Protein AF-A0A8J4Q5F9-F1 (afdb_monomer)

Organism: NCBI:txid60419

Secondary structure (DSSP, 8-state):
----------------------------EEEEEESSGGGT---S--SEEEEEEEEEEEEEEEEEESSSSS-SSS-EEEEEEEEEEEEEEEEEEEEEESSHHHHHHHHHHHHHHTTT--EEEEEEEEBTTBSSS-SEEEEEEEE--S-TTT-TTB-----HHHHHHHHHH-EETTEEHHHHHHHHHHHHHHTT---HHHHHHHHHHHHHHHHHHHHHHHHSPSP-----------PPPPPPPPP------

Mean predicted aligned error: 12.95 Å

Structure (mmCIF, N/CA/C/O backbone):
data_AF-A0A8J4Q5F9-F1
#
_entry.id   AF-A0A8J4Q5F9-F1
#
loop_
_atom_site.group_PDB
_atom_site.id
_atom_site.type_symbol
_atom_site.label_atom_id
_atom_site.label_alt_id
_atom_site.label_comp_id
_atom_site.label_asym_id
_atom_site.label_entity_id
_atom_site.label_seq_id
_atom_site.pdbx_PDB_ins_code
_atom_site.Cartn_x
_atom_site.Cartn_y
_atom_site.Cartn_z
_atom_site.occupancy
_atom_site.B_iso_or_equiv
_atom_site.auth_seq_id
_atom_site.auth_comp_id
_atom_site.auth_asym_id
_atom_site.auth_atom_id
_atom_site.pdbx_PDB_model_num
ATOM 1 N N . MET A 1 1 ? 40.584 -10.975 83.571 1.00 40.69 1 MET A N 1
ATOM 2 C CA . MET A 1 1 ? 39.294 -11.694 83.625 1.00 40.69 1 MET A CA 1
ATOM 3 C C . MET A 1 1 ? 38.254 -10.588 83.553 1.00 40.69 1 MET A C 1
ATOM 5 O O . MET A 1 1 ? 38.308 -9.729 84.411 1.00 40.69 1 MET A O 1
ATOM 9 N N . GLU A 1 2 ? 37.484 -10.363 82.498 1.00 35.25 2 GLU A N 1
ATOM 10 C CA . GLU A 1 2 ? 36.806 -11.270 81.573 1.00 35.25 2 GLU A CA 1
ATOM 11 C C . GLU A 1 2 ? 36.555 -10.599 80.211 1.00 35.25 2 GLU A C 1
ATOM 13 O O . GLU A 1 2 ? 36.798 -9.412 80.010 1.00 35.25 2 GLU A O 1
ATOM 18 N N . ASN A 1 3 ? 36.115 -11.439 79.281 1.00 32.97 3 ASN A N 1
ATOM 19 C CA . ASN A 1 3 ? 35.959 -11.241 77.850 1.00 32.97 3 ASN A CA 1
ATOM 20 C C . ASN A 1 3 ? 34.966 -10.137 77.454 1.00 32.97 3 ASN A C 1
ATOM 22 O O . ASN A 1 3 ? 33.851 -10.073 77.963 1.00 32.97 3 ASN A O 1
ATOM 26 N N . VAL A 1 4 ? 35.333 -9.360 76.431 1.00 34.31 4 VAL A N 1
ATOM 27 C CA . VAL A 1 4 ? 34.405 -8.522 75.661 1.00 34.31 4 VAL A CA 1
ATOM 28 C C . VAL A 1 4 ? 33.843 -9.368 74.517 1.00 34.31 4 VAL A C 1
ATOM 30 O O . VAL A 1 4 ? 34.534 -9.650 73.539 1.00 34.31 4 VAL A O 1
ATOM 33 N N . THR A 1 5 ? 32.590 -9.798 74.643 1.00 40.72 5 THR A N 1
ATOM 34 C CA . THR A 1 5 ? 31.833 -10.454 73.570 1.00 40.72 5 THR A CA 1
ATOM 35 C C . THR A 1 5 ? 31.100 -9.423 72.717 1.00 40.72 5 THR A C 1
ATOM 37 O O . THR A 1 5 ? 30.374 -8.573 73.228 1.00 40.72 5 THR A O 1
ATOM 40 N N . LYS A 1 6 ? 31.292 -9.541 71.400 1.00 41.06 6 LYS A N 1
ATOM 41 C CA . LYS A 1 6 ? 30.523 -8.888 70.334 1.00 41.06 6 LYS A CA 1
ATOM 42 C C . LYS A 1 6 ? 29.020 -9.144 70.499 1.00 41.06 6 LYS A C 1
ATOM 44 O O . LYS A 1 6 ? 28.614 -10.291 70.649 1.00 41.06 6 LYS A O 1
ATOM 49 N N . THR A 1 7 ? 28.214 -8.106 70.314 1.00 36.88 7 THR A N 1
ATOM 50 C CA . THR A 1 7 ? 26.795 -8.230 69.955 1.00 36.88 7 THR A CA 1
ATOM 51 C C . THR A 1 7 ? 26.536 -7.448 68.675 1.00 36.88 7 THR A C 1
ATOM 53 O O . THR A 1 7 ? 26.819 -6.253 68.588 1.00 36.88 7 THR A O 1
ATOM 56 N N . GLU A 1 8 ? 26.057 -8.175 67.669 1.00 34.62 8 GLU A N 1
ATOM 57 C CA . GLU A 1 8 ? 25.674 -7.710 66.341 1.00 34.62 8 GLU A CA 1
ATOM 58 C C . GLU A 1 8 ? 24.472 -6.758 66.402 1.00 34.62 8 GLU A C 1
ATOM 60 O O . GLU A 1 8 ? 23.482 -7.011 67.087 1.00 34.62 8 GLU A O 1
ATOM 65 N N . PHE A 1 9 ? 24.548 -5.664 65.644 1.00 32.44 9 PHE A N 1
ATOM 66 C CA . PHE A 1 9 ? 23.436 -4.749 65.403 1.00 32.44 9 PHE A CA 1
ATOM 67 C C . PHE A 1 9 ? 22.656 -5.210 64.163 1.00 32.44 9 PHE A C 1
ATOM 69 O O . PHE A 1 9 ? 23.123 -5.047 63.036 1.00 32.44 9 PHE A O 1
ATOM 76 N N . SER A 1 10 ? 21.451 -5.745 64.367 1.00 31.55 10 SER A N 1
ATOM 77 C CA . SER A 1 10 ? 20.454 -5.943 63.309 1.00 31.55 10 SER A CA 1
ATOM 78 C C . SER A 1 10 ? 19.585 -4.686 63.190 1.00 31.55 10 SER A C 1
ATOM 80 O O . SER A 1 10 ? 18.829 -4.355 64.103 1.00 31.55 10 SER A O 1
ATOM 82 N N . TRP A 1 11 ? 19.703 -3.959 62.074 1.00 29.86 11 TRP A N 1
ATOM 83 C CA . TRP A 1 11 ? 18.824 -2.836 61.731 1.00 29.86 11 TRP A CA 1
ATOM 84 C C . TRP A 1 11 ? 17.829 -3.265 60.655 1.00 29.86 11 TRP A C 1
ATOM 86 O O . TRP A 1 11 ? 18.074 -3.141 59.454 1.00 29.86 11 TRP A O 1
ATOM 96 N N . GLU A 1 12 ? 16.667 -3.735 61.090 1.00 35.25 12 GLU A N 1
ATOM 97 C CA . GLU A 1 12 ? 15.547 -4.044 60.212 1.00 35.25 12 GLU A CA 1
ATOM 98 C C . GLU A 1 12 ? 14.825 -2.743 59.815 1.00 35.25 12 GLU A C 1
ATOM 100 O O . GLU A 1 12 ? 14.021 -2.167 60.555 1.00 35.25 12 GLU A O 1
ATOM 105 N N . LYS A 1 13 ? 15.156 -2.218 58.627 1.00 42.50 13 LYS A N 1
ATOM 106 C CA . LYS A 1 13 ? 14.473 -1.057 58.039 1.00 42.50 13 LYS A CA 1
ATOM 107 C C . LYS A 1 13 ? 13.030 -1.432 57.694 1.00 42.50 13 LYS A C 1
ATOM 109 O O . LYS A 1 13 ? 12.765 -2.066 56.675 1.00 42.50 13 LYS A O 1
ATOM 114 N N . LYS A 1 14 ? 12.085 -0.955 58.510 1.00 40.28 14 LYS A N 1
ATOM 115 C CA . LYS A 1 14 ? 10.646 -0.909 58.207 1.00 40.28 14 LYS A CA 1
ATOM 116 C C . LYS A 1 14 ? 10.410 -0.240 56.843 1.00 40.28 14 LYS A C 1
ATOM 118 O O . LYS A 1 14 ? 10.406 0.987 56.738 1.00 40.28 14 LYS A O 1
ATOM 123 N N . LYS A 1 15 ? 10.171 -1.036 55.794 1.00 43.03 15 LYS A N 1
ATOM 124 C CA . LYS A 1 15 ? 9.604 -0.556 54.526 1.00 43.03 15 LYS A CA 1
ATOM 125 C C . LYS A 1 15 ? 8.161 -0.124 54.793 1.00 43.03 15 LYS A C 1
ATOM 127 O O . LYS A 1 15 ? 7.270 -0.961 54.921 1.00 43.03 15 LYS A O 1
ATOM 132 N N . LYS A 1 16 ? 7.929 1.187 54.903 1.00 42.00 16 LYS A N 1
ATOM 133 C CA . LYS A 1 16 ? 6.580 1.764 54.859 1.00 42.00 16 LYS A CA 1
ATOM 134 C C . LYS A 1 16 ? 5.927 1.317 53.546 1.00 42.00 16 LYS A C 1
ATOM 136 O O . LYS A 1 16 ? 6.399 1.679 52.472 1.00 42.00 16 LYS A O 1
ATOM 141 N N . ARG A 1 17 ? 4.873 0.499 53.635 1.00 41.03 17 ARG A N 1
ATOM 142 C CA . ARG A 1 17 ? 3.999 0.173 52.501 1.00 41.03 17 ARG A CA 1
ATOM 143 C C . ARG A 1 17 ? 3.320 1.466 52.062 1.00 41.03 17 ARG A C 1
ATOM 145 O O . ARG A 1 17 ? 2.398 1.934 52.721 1.00 41.03 17 ARG A O 1
ATOM 152 N N . ILE A 1 18 ? 3.808 2.039 50.970 1.00 48.50 18 ILE A N 1
ATOM 153 C CA . ILE A 1 18 ? 3.065 3.027 50.193 1.00 48.50 18 ILE A CA 1
ATOM 154 C C . ILE A 1 18 ? 1.830 2.283 49.655 1.00 48.50 18 ILE A C 1
ATOM 156 O O . ILE A 1 18 ? 1.995 1.180 49.118 1.00 48.50 18 ILE A O 1
ATOM 160 N N . PRO A 1 19 ? 0.599 2.792 49.834 1.00 42.19 19 PRO A N 1
ATOM 161 C CA . PRO A 1 19 ? -0.565 2.187 49.204 1.00 42.19 19 PRO A CA 1
ATOM 162 C C . PRO A 1 19 ? -0.330 2.214 47.693 1.00 42.19 19 PRO A C 1
ATOM 164 O O . PRO A 1 19 ? -0.015 3.271 47.150 1.00 42.19 19 PRO A O 1
ATOM 167 N N . ARG A 1 20 ? -0.452 1.066 47.015 1.00 46.91 20 ARG A N 1
ATOM 168 C CA . ARG A 1 20 ? -0.558 1.032 45.552 1.00 46.91 20 ARG A CA 1
ATOM 169 C C . ARG A 1 20 ? -1.838 1.783 45.199 1.00 46.91 20 ARG A C 1
ATOM 171 O O . ARG A 1 20 ? -2.910 1.188 45.181 1.00 46.91 20 ARG A O 1
ATOM 178 N N . SER A 1 21 ? -1.733 3.092 44.993 1.00 49.34 21 SER A N 1
ATOM 179 C CA . SER A 1 21 ? -2.737 3.841 44.258 1.00 49.34 21 SER A CA 1
ATOM 180 C C . SER A 1 21 ? -2.877 3.124 42.926 1.00 49.34 21 SER A C 1
ATOM 182 O O . SER A 1 21 ? -1.889 2.971 42.205 1.00 49.34 21 SER A O 1
ATOM 184 N N . SER A 1 22 ? -4.070 2.621 42.641 1.00 54.81 22 SER A N 1
ATOM 185 C CA . SER A 1 22 ? -4.478 2.210 41.307 1.00 54.81 22 SER A CA 1
ATOM 186 C C . SER A 1 22 ? -4.297 3.416 40.396 1.00 54.81 22 SER A C 1
ATOM 188 O O . SER A 1 22 ? -5.176 4.272 40.303 1.00 54.81 22 SER A O 1
ATOM 190 N N . LEU A 1 23 ? -3.112 3.525 39.793 1.00 52.94 23 LEU A N 1
ATOM 191 C CA . LEU A 1 23 ? -2.897 4.412 38.672 1.00 52.94 23 LEU A CA 1
ATOM 192 C C . LEU A 1 23 ? -3.760 3.825 37.559 1.00 52.94 23 LEU A C 1
ATOM 194 O O . LEU A 1 23 ? -3.409 2.839 36.919 1.00 52.94 23 LEU A O 1
ATOM 198 N N . CYS A 1 24 ? -4.957 4.383 37.438 1.00 49.22 24 CYS A N 1
ATOM 199 C CA . CYS A 1 24 ? -5.742 4.377 36.223 1.00 49.22 24 CYS A CA 1
ATOM 200 C C . CYS A 1 24 ? -4.856 5.040 35.160 1.00 49.22 24 CYS A C 1
ATOM 202 O O . CYS A 1 24 ? -4.892 6.252 34.965 1.00 49.22 24 CYS A O 1
ATOM 204 N N . TYR A 1 25 ? -3.964 4.262 34.549 1.00 55.41 25 TYR A N 1
ATOM 205 C CA . TYR A 1 25 ? -3.443 4.626 33.246 1.00 55.41 25 TYR A CA 1
ATOM 206 C C . TYR A 1 25 ? -4.639 4.485 32.318 1.00 55.41 25 TYR A C 1
ATOM 208 O O . TYR A 1 25 ? -5.165 3.385 32.157 1.00 55.41 25 TYR A O 1
ATOM 216 N N . THR A 1 26 ? -5.131 5.602 31.792 1.00 58.69 26 THR A N 1
ATOM 217 C CA . THR A 1 26 ? -6.041 5.563 30.654 1.00 58.69 26 THR A CA 1
ATOM 218 C C . THR A 1 26 ? -5.276 4.827 29.562 1.00 58.69 26 THR A C 1
ATOM 220 O O . THR A 1 26 ? -4.284 5.353 29.064 1.00 58.69 26 THR A O 1
ATOM 223 N N . THR A 1 27 ? -5.645 3.577 29.288 1.00 62.34 27 THR A N 1
ATOM 224 C CA . THR A 1 27 ? -5.076 2.804 28.184 1.00 62.34 27 THR A CA 1
ATOM 225 C C . THR A 1 27 ? -5.388 3.587 26.924 1.00 62.34 27 THR A C 1
ATOM 227 O O . THR A 1 27 ? -6.560 3.794 26.593 1.00 62.34 27 THR A O 1
ATOM 230 N N . MET A 1 28 ? -4.353 4.120 26.291 1.00 77.94 28 MET A N 1
ATOM 231 C CA . MET A 1 28 ? -4.515 4.822 25.038 1.00 77.94 28 MET A CA 1
ATOM 232 C C . MET A 1 28 ? -4.681 3.731 23.970 1.00 77.94 28 MET A C 1
ATOM 234 O O . MET A 1 28 ? -4.059 2.671 23.996 1.00 77.94 28 MET A O 1
ATOM 238 N N . VAL A 1 29 ? -5.664 3.910 23.097 1.00 88.69 29 VAL A N 1
ATOM 239 C CA . VAL A 1 29 ? -5.979 2.933 22.054 1.00 88.69 29 VAL A CA 1
ATOM 240 C C . VAL A 1 29 ? -5.958 3.681 20.748 1.00 88.69 29 VAL A C 1
ATOM 242 O O . VAL A 1 29 ? -6.650 4.690 20.601 1.00 88.69 29 VAL A O 1
ATOM 245 N N . PHE A 1 30 ? -5.178 3.187 19.795 1.00 93.56 30 PHE A N 1
ATOM 246 C CA . PHE A 1 30 ? -5.220 3.704 18.439 1.00 93.56 30 PHE A CA 1
ATOM 247 C C . PHE A 1 30 ? -5.348 2.576 17.426 1.00 93.56 30 PHE A C 1
ATOM 249 O O . PHE A 1 30 ? -5.015 1.417 17.679 1.00 93.56 30 PHE A O 1
ATOM 256 N N . TRP A 1 31 ? -5.858 2.953 16.261 1.00 97.31 31 TRP A N 1
ATOM 257 C CA . TRP A 1 31 ? -6.004 2.078 15.115 1.00 97.31 31 TRP A CA 1
ATOM 258 C C . TRP A 1 31 ? -5.156 2.602 13.969 1.00 97.31 31 TRP A C 1
ATOM 260 O O . TRP A 1 31 ? -5.098 3.813 13.766 1.00 97.31 31 TRP A O 1
ATOM 270 N N . VAL A 1 32 ? -4.531 1.706 13.209 1.00 97.31 32 VAL A N 1
ATOM 271 C CA . VAL A 1 32 ? -3.767 2.055 12.003 1.00 97.31 32 VAL A CA 1
ATOM 272 C C . VAL A 1 32 ? -4.296 1.275 10.819 1.00 97.31 32 VAL A C 1
ATOM 274 O O . VAL A 1 32 ? -4.408 0.053 10.886 1.00 97.31 32 VAL A O 1
ATOM 277 N N . PHE A 1 33 ? -4.594 1.974 9.732 1.00 98.19 33 PHE A N 1
ATOM 278 C CA . PHE A 1 33 ? -4.994 1.369 8.475 1.00 98.19 33 PHE A CA 1
ATOM 279 C C . PHE A 1 33 ? -3.775 1.087 7.595 1.00 98.19 33 PHE A C 1
ATOM 281 O O . PHE A 1 33 ? -2.990 1.979 7.272 1.00 98.19 33 PHE A O 1
ATOM 288 N N . GLY A 1 34 ? -3.636 -0.169 7.186 1.00 97.44 34 GLY A N 1
ATOM 289 C CA . GLY A 1 34 ? -2.653 -0.630 6.223 1.00 97.44 34 GLY A CA 1
ATOM 290 C C . GLY A 1 34 ? -3.293 -0.924 4.871 1.00 97.44 34 GLY A C 1
ATOM 291 O O . GLY A 1 34 ? -4.144 -1.805 4.777 1.00 97.44 34 GLY A O 1
ATOM 292 N N . TYR A 1 35 ? -2.826 -0.241 3.826 1.00 96.69 35 TYR A N 1
ATOM 293 C CA . TYR A 1 35 ? -3.253 -0.443 2.432 1.00 96.69 35 TYR A CA 1
ATOM 294 C C . TYR A 1 35 ? -2.137 -0.958 1.510 1.00 96.69 35 TYR A C 1
ATOM 296 O O . TYR A 1 35 ? -2.405 -1.266 0.352 1.00 96.69 35 TYR A O 1
ATOM 304 N N . GLY A 1 36 ? -0.897 -1.026 2.000 1.00 95.50 36 GLY A N 1
ATOM 305 C CA . GLY A 1 36 ? 0.272 -1.522 1.272 1.00 95.50 36 GLY A CA 1
ATOM 306 C C . GLY A 1 36 ? 0.940 -2.685 2.004 1.00 95.50 36 GLY A C 1
ATOM 307 O O . GLY A 1 36 ? 0.299 -3.675 2.352 1.00 95.50 36 GLY A O 1
ATOM 308 N N . SER A 1 37 ? 2.234 -2.550 2.307 1.00 94.12 37 SER A N 1
ATOM 309 C CA . SER A 1 37 ? 3.019 -3.613 2.960 1.00 94.12 37 SER A CA 1
ATOM 310 C C . SER A 1 37 ? 2.527 -4.037 4.339 1.00 94.12 37 SER A C 1
ATOM 312 O O . SER A 1 37 ? 2.745 -5.178 4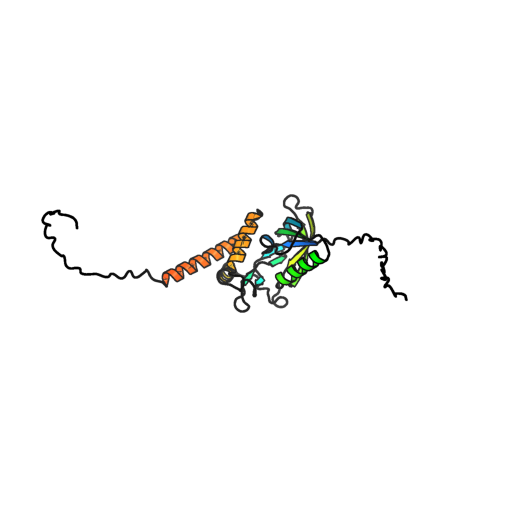.745 1.00 94.12 37 SER A O 1
ATOM 314 N N . LEU A 1 38 ? 1.802 -3.164 5.034 1.00 95.25 38 LEU A N 1
ATOM 315 C CA . LEU A 1 38 ? 1.150 -3.483 6.299 1.00 95.25 38 LEU A CA 1
ATOM 316 C C . LEU A 1 38 ? 0.068 -4.566 6.170 1.00 95.25 38 LEU A C 1
ATOM 318 O O . LEU A 1 38 ? -0.232 -5.221 7.162 1.00 95.25 38 LEU A O 1
ATOM 322 N N . VAL A 1 39 ? -0.500 -4.814 4.982 1.00 96.50 39 VAL A N 1
ATOM 323 C CA . VAL A 1 39 ? -1.534 -5.852 4.798 1.00 96.50 39 VAL A CA 1
ATOM 324 C C . VAL A 1 39 ? -0.969 -7.257 5.065 1.00 96.50 39 VAL A C 1
ATOM 326 O O . VAL A 1 39 ? -1.639 -8.067 5.715 1.00 96.50 39 VAL A O 1
ATOM 329 N N . TRP A 1 40 ? 0.272 -7.530 4.636 1.00 95.00 40 TRP A N 1
ATOM 330 C CA . TRP A 1 40 ? 0.945 -8.826 4.837 1.00 95.00 40 TRP A CA 1
ATOM 331 C C . TRP A 1 40 ? 2.058 -8.806 5.889 1.00 95.00 40 TRP A C 1
ATOM 333 O O . TRP A 1 40 ? 2.385 -9.848 6.450 1.00 95.00 40 TRP A O 1
ATOM 343 N N . ASN A 1 41 ? 2.664 -7.648 6.147 1.00 94.00 41 ASN A N 1
ATOM 344 C CA . ASN A 1 41 ? 3.790 -7.505 7.061 1.00 94.00 41 ASN A CA 1
ATOM 345 C C . ASN A 1 41 ? 3.589 -6.273 7.955 1.00 94.00 41 ASN A C 1
ATOM 347 O O . ASN A 1 41 ? 4.179 -5.233 7.671 1.00 94.00 41 ASN A O 1
ATOM 351 N N . PRO A 1 42 ? 2.768 -6.337 9.017 1.00 93.00 42 PRO A N 1
ATOM 352 C CA . PRO A 1 42 ? 2.550 -5.199 9.913 1.00 93.00 42 PRO A CA 1
ATOM 353 C C . PRO A 1 42 ? 3.835 -4.787 10.642 1.00 93.00 42 PRO A C 1
ATOM 355 O O . PRO A 1 42 ? 4.166 -3.610 10.671 1.00 93.00 42 PRO A O 1
ATOM 358 N N . GLY A 1 43 ? 4.626 -5.746 11.131 1.00 91.94 43 GLY A N 1
ATOM 359 C CA . GLY A 1 43 ? 5.961 -5.494 11.691 1.00 91.94 43 GLY A CA 1
ATOM 360 C C . GLY A 1 43 ? 5.998 -4.832 13.078 1.00 91.94 43 GLY A C 1
ATOM 361 O O . GLY A 1 43 ? 7.081 -4.508 13.556 1.00 91.94 43 GLY A O 1
ATOM 362 N N . PHE A 1 44 ? 4.847 -4.672 13.730 1.00 92.69 44 PHE A N 1
ATOM 363 C CA . PHE A 1 44 ? 4.701 -4.235 15.121 1.00 92.69 44 PHE A CA 1
ATOM 364 C C . PHE A 1 44 ? 3.696 -5.136 15.854 1.00 92.69 44 PHE A C 1
ATOM 366 O O . PHE A 1 44 ? 2.945 -5.880 15.219 1.00 92.69 44 PHE A O 1
ATOM 373 N N . GLU A 1 45 ? 3.687 -5.081 17.186 1.00 92.44 45 GLU A N 1
ATOM 374 C CA . GLU A 1 45 ? 2.717 -5.809 18.011 1.00 92.44 45 GLU A CA 1
ATOM 375 C C . GLU A 1 45 ? 1.345 -5.123 17.987 1.00 92.44 45 GLU A C 1
ATOM 377 O O . GLU A 1 45 ? 1.239 -3.924 18.243 1.00 92.44 45 GLU A O 1
ATOM 382 N N . TYR A 1 46 ? 0.291 -5.892 17.717 1.00 94.88 46 TYR A N 1
ATOM 383 C CA . TYR A 1 46 ? -1.093 -5.422 17.667 1.00 94.88 46 TYR A CA 1
ATOM 384 C C . TYR A 1 46 ? -2.024 -6.431 18.346 1.00 94.88 46 TYR A C 1
ATOM 386 O O . TYR A 1 46 ? -1.719 -7.621 18.421 1.00 94.88 46 TYR A O 1
ATOM 394 N N . ASP A 1 47 ? -3.162 -5.948 18.830 1.00 95.81 47 ASP A N 1
ATOM 395 C CA . ASP A 1 47 ? -4.134 -6.725 19.612 1.00 95.81 47 ASP A CA 1
ATOM 396 C C . ASP A 1 47 ? -5.253 -7.286 18.740 1.00 95.81 47 ASP A C 1
ATOM 398 O O . ASP A 1 47 ? -5.812 -8.345 19.019 1.00 95.81 47 ASP A O 1
ATOM 402 N N . GLU A 1 48 ? -5.572 -6.581 17.656 1.00 96.75 48 GLU A N 1
ATOM 403 C CA . GLU A 1 48 ? -6.664 -6.934 16.759 1.00 96.75 48 GLU A CA 1
ATOM 404 C C . GLU A 1 48 ? -6.332 -6.533 15.320 1.00 96.75 48 GLU A C 1
ATOM 406 O O . GLU A 1 48 ? -5.717 -5.491 15.087 1.00 96.75 48 GLU A O 1
ATOM 411 N N . LYS A 1 49 ? -6.748 -7.361 14.355 1.00 97.31 49 LYS A N 1
ATOM 412 C CA . LYS A 1 49 ? -6.700 -7.073 12.917 1.00 97.31 49 LYS A CA 1
ATOM 413 C C . LYS A 1 49 ? -8.107 -7.208 12.347 1.00 97.31 49 LYS A C 1
ATOM 415 O O . LYS A 1 49 ? -8.702 -8.278 12.453 1.00 97.31 49 LYS A O 1
ATOM 420 N N . VAL A 1 50 ? -8.594 -6.162 11.688 1.00 97.50 50 VAL A N 1
ATOM 421 C CA . VAL A 1 50 ? -9.915 -6.127 11.049 1.00 97.50 50 VAL A CA 1
ATOM 422 C C . VAL A 1 50 ? -9.745 -5.850 9.559 1.00 97.50 50 VAL A C 1
ATOM 424 O O . VAL A 1 50 ? -9.060 -4.901 9.185 1.00 97.50 50 VAL A O 1
ATOM 427 N N . ILE A 1 51 ? -10.348 -6.676 8.702 1.00 97.94 51 ILE A N 1
ATOM 428 C CA . ILE A 1 51 ? -10.390 -6.444 7.250 1.00 97.94 51 ILE A CA 1
ATOM 429 C C . ILE A 1 51 ? -11.552 -5.510 6.921 1.00 97.94 51 ILE A C 1
ATOM 431 O O . ILE A 1 51 ? -12.617 -5.594 7.530 1.00 97.94 51 ILE A O 1
ATOM 435 N N . GLY A 1 52 ? -11.323 -4.592 5.990 1.00 98.00 52 GLY A N 1
ATOM 436 C CA . GLY A 1 52 ? -12.289 -3.570 5.615 1.00 98.00 52 GLY A CA 1
ATOM 437 C C . GLY A 1 52 ? -11.649 -2.524 4.720 1.00 98.00 52 GLY A C 1
ATOM 438 O O . GLY A 1 52 ? -10.588 -2.754 4.133 1.00 98.00 52 GLY A O 1
ATOM 439 N N . TYR A 1 53 ? -12.280 -1.364 4.618 1.00 98.50 53 TYR A N 1
ATOM 440 C CA . TYR A 1 53 ? -11.873 -0.329 3.681 1.00 98.50 53 TYR A CA 1
ATOM 441 C C . TYR A 1 53 ? -12.066 1.075 4.239 1.00 98.50 53 TYR A C 1
ATOM 443 O O . TYR A 1 53 ? -12.809 1.313 5.193 1.00 98.50 53 TYR A O 1
ATOM 451 N N . ILE A 1 54 ? -11.401 2.022 3.590 1.00 98.31 54 ILE A N 1
ATOM 452 C CA . ILE A 1 54 ? -11.623 3.457 3.763 1.00 98.31 54 ILE A CA 1
ATOM 453 C C . ILE A 1 54 ? -12.291 4.014 2.502 1.00 98.31 54 ILE A C 1
ATOM 455 O O . ILE A 1 54 ? -12.150 3.443 1.417 1.00 98.31 54 ILE A O 1
ATOM 459 N N . LYS A 1 55 ? -13.033 5.111 2.646 1.00 97.44 55 LYS A N 1
ATOM 460 C CA . LYS A 1 55 ? -13.721 5.795 1.541 1.00 97.44 55 LYS A CA 1
ATOM 461 C C . LYS A 1 55 ? -12.950 7.020 1.080 1.00 97.44 55 LYS A C 1
ATOM 463 O O . LYS A 1 55 ? -12.167 7.569 1.844 1.00 97.44 55 LYS A O 1
ATOM 468 N N . ASP A 1 56 ? -13.229 7.440 -0.146 1.00 97.19 56 ASP A N 1
ATOM 469 C CA . ASP A 1 56 ? -12.709 8.644 -0.797 1.00 97.19 56 ASP A CA 1
ATOM 470 C C . ASP A 1 56 ? -11.199 8.618 -1.056 1.00 97.19 56 ASP A C 1
ATOM 472 O O . ASP A 1 56 ? -10.566 9.647 -1.295 1.00 97.19 56 ASP A O 1
ATOM 476 N N . TYR A 1 57 ? -10.628 7.412 -1.077 1.00 97.38 57 TYR A N 1
ATOM 477 C CA . TYR A 1 57 ? -9.250 7.157 -1.463 1.00 97.38 57 TYR A CA 1
ATOM 478 C C . TYR A 1 57 ? -9.186 5.987 -2.435 1.00 97.38 57 TYR A C 1
ATOM 480 O O . TYR A 1 57 ? -9.866 4.976 -2.252 1.00 97.38 57 TYR A O 1
ATOM 488 N N . ARG A 1 58 ? -8.306 6.094 -3.431 1.00 96.69 58 ARG A N 1
ATOM 489 C CA . ARG A 1 58 ? -7.860 4.948 -4.229 1.00 96.69 58 ARG A CA 1
ATOM 490 C C . ARG A 1 58 ? -6.379 4.684 -4.001 1.00 96.69 58 ARG A C 1
ATOM 492 O O . ARG A 1 58 ? -5.597 5.613 -3.795 1.00 96.69 58 ARG A O 1
ATOM 499 N N . ARG A 1 59 ? -5.993 3.413 -4.084 1.00 97.81 59 ARG A N 1
ATOM 500 C CA . ARG A 1 59 ? -4.588 3.018 -4.103 1.00 97.81 59 ARG A CA 1
ATOM 501 C C . ARG A 1 59 ? -3.982 3.387 -5.458 1.00 97.81 59 ARG A C 1
ATOM 503 O O . ARG A 1 59 ? -4.525 3.036 -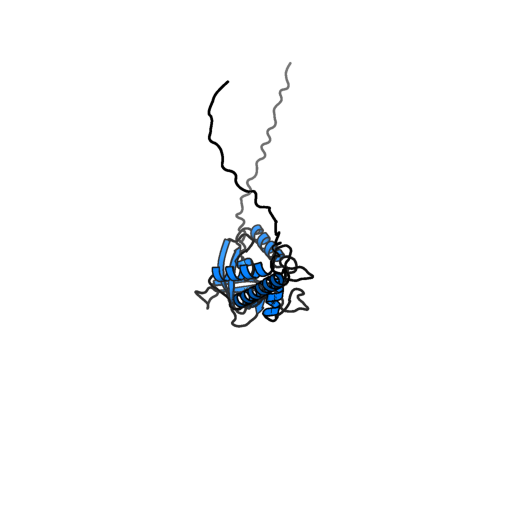6.504 1.00 97.81 59 ARG A O 1
ATOM 510 N N . VAL A 1 60 ? -2.851 4.080 -5.432 1.00 97.50 60 VAL A N 1
ATOM 511 C CA . VAL A 1 60 ? -2.051 4.423 -6.618 1.00 97.50 60 VAL A CA 1
ATOM 512 C C . VAL A 1 60 ? -0.601 4.040 -6.376 1.00 97.50 60 VAL A C 1
ATOM 514 O O . VAL A 1 60 ? -0.179 3.954 -5.228 1.00 97.50 60 VAL A O 1
ATOM 517 N N . PHE A 1 61 ? 0.184 3.819 -7.426 1.00 97.56 61 PHE A N 1
ATOM 518 C CA . PHE A 1 61 ? 1.592 3.428 -7.309 1.00 97.56 61 PHE A CA 1
ATOM 519 C C . PHE A 1 61 ? 2.526 4.621 -7.476 1.00 97.56 61 PHE A C 1
ATOM 521 O O . PHE A 1 61 ? 3.496 4.514 -8.200 1.00 97.56 61 PHE A O 1
ATOM 528 N N . ASP A 1 62 ? 2.241 5.768 -6.866 1.00 96.56 62 ASP A N 1
ATOM 529 C CA . ASP A 1 62 ? 2.901 7.039 -7.211 1.00 96.56 62 ASP A CA 1
ATOM 530 C C . ASP A 1 62 ? 4.001 7.478 -6.239 1.00 96.56 62 ASP A C 1
ATOM 532 O O . ASP A 1 62 ? 4.459 8.621 -6.302 1.00 96.56 62 ASP A O 1
ATOM 536 N N . LEU A 1 63 ? 4.450 6.583 -5.357 1.00 95.31 63 LEU A N 1
ATOM 537 C CA . LEU A 1 63 ? 5.463 6.889 -4.351 1.00 95.31 63 LEU A CA 1
ATOM 538 C C . LEU A 1 63 ? 6.799 6.217 -4.670 1.00 95.31 63 LEU A C 1
ATOM 540 O O . LEU A 1 63 ? 6.854 5.037 -5.024 1.00 95.31 63 LEU A O 1
ATOM 544 N N . ALA A 1 64 ? 7.882 6.977 -4.545 1.00 95.12 64 ALA A N 1
ATOM 545 C CA . ALA A 1 64 ? 9.238 6.474 -4.651 1.00 95.12 64 ALA A CA 1
ATOM 546 C C . ALA A 1 64 ? 9.644 5.753 -3.364 1.00 95.12 64 ALA A C 1
ATOM 548 O O . ALA A 1 64 ? 9.428 6.259 -2.267 1.00 95.12 64 ALA A O 1
ATOM 549 N N . CYS A 1 65 ? 10.331 4.625 -3.511 1.00 91.69 65 CYS A N 1
ATOM 550 C CA . CYS A 1 65 ? 11.069 3.983 -2.430 1.00 91.69 65 CYS A CA 1
ATOM 551 C C . CYS A 1 65 ? 12.552 3.931 -2.812 1.00 91.69 65 CYS A C 1
ATOM 553 O O . CYS A 1 65 ? 12.912 3.347 -3.837 1.00 91.69 65 CYS A O 1
ATOM 555 N N . ILE A 1 66 ? 13.412 4.560 -2.010 1.00 91.25 66 ILE A N 1
ATOM 556 C CA . ILE A 1 66 ? 14.829 4.782 -2.356 1.00 91.25 66 ILE A CA 1
ATOM 557 C C . ILE A 1 66 ? 15.824 4.081 -1.427 1.00 91.25 66 ILE A C 1
ATOM 559 O O . ILE A 1 66 ? 17.028 4.199 -1.629 1.00 91.25 66 ILE A O 1
ATOM 563 N N . ASP A 1 67 ? 15.351 3.388 -0.400 1.00 85.62 67 ASP A N 1
ATOM 564 C CA . ASP A 1 67 ? 16.181 2.809 0.662 1.00 85.62 67 ASP A CA 1
ATOM 565 C C . ASP A 1 67 ? 15.841 1.340 0.974 1.00 85.62 67 ASP A C 1
ATOM 567 O O . ASP A 1 67 ? 16.688 0.616 1.495 1.00 85.62 67 ASP A O 1
ATOM 571 N N . HIS A 1 68 ? 14.644 0.866 0.606 1.00 84.62 68 HIS A N 1
ATOM 572 C CA . HIS A 1 68 ? 14.247 -0.535 0.762 1.00 84.62 68 HIS A CA 1
ATOM 573 C C . HIS A 1 68 ? 14.265 -1.295 -0.566 1.00 84.62 68 HIS A C 1
ATOM 575 O O . HIS A 1 68 ? 15.044 -2.230 -0.755 1.00 84.62 68 HIS A O 1
ATOM 581 N N . ARG A 1 69 ? 13.358 -0.942 -1.484 1.00 90.31 69 ARG A N 1
ATOM 582 C CA . ARG A 1 69 ? 13.128 -1.675 -2.745 1.00 90.31 69 ARG A CA 1
ATOM 583 C C . ARG A 1 69 ? 13.826 -1.054 -3.950 1.00 90.31 69 ARG A C 1
ATOM 585 O O . ARG A 1 69 ? 13.819 -1.666 -5.014 1.00 90.31 69 ARG A O 1
ATOM 592 N N . GLY A 1 70 ? 14.408 0.127 -3.774 1.00 93.00 70 GLY A N 1
ATOM 593 C CA . GLY A 1 70 ? 15.169 0.860 -4.779 1.00 93.00 70 GLY A CA 1
ATOM 594 C C . GLY A 1 70 ? 16.395 1.526 -4.166 1.00 93.00 70 GLY A C 1
ATOM 595 O O . GLY A 1 70 ? 16.741 1.264 -3.012 1.00 93.00 70 GLY A O 1
ATOM 596 N N . THR A 1 71 ? 17.024 2.400 -4.944 1.00 92.88 71 THR A N 1
ATOM 597 C CA . THR A 1 71 ? 18.117 3.283 -4.511 1.00 92.88 71 THR A CA 1
ATOM 598 C C . THR A 1 71 ? 17.787 4.737 -4.869 1.00 92.88 71 THR A C 1
ATOM 600 O O . THR A 1 71 ? 16.849 4.968 -5.636 1.00 92.88 71 THR A O 1
ATOM 603 N N . PRO A 1 72 ? 18.534 5.742 -4.376 1.00 92.38 72 PRO A N 1
ATOM 604 C CA . PRO A 1 72 ? 18.339 7.131 -4.799 1.00 92.38 72 PRO A CA 1
ATOM 605 C C . PRO A 1 72 ? 18.492 7.337 -6.315 1.00 92.38 72 PRO A C 1
ATOM 607 O O . PRO A 1 72 ? 17.781 8.148 -6.902 1.00 92.38 72 PRO A O 1
ATOM 610 N N . GLU A 1 73 ? 19.395 6.593 -6.958 1.00 92.50 73 GLU A N 1
ATOM 611 C CA . GLU A 1 73 ? 19.653 6.655 -8.402 1.00 92.50 73 GLU A CA 1
ATOM 612 C C . GLU A 1 73 ? 18.617 5.862 -9.209 1.00 92.50 73 GLU A C 1
ATOM 614 O O . GLU A 1 73 ? 18.279 6.240 -10.329 1.00 92.50 73 GLU A O 1
ATOM 619 N N . HIS A 1 74 ? 18.112 4.766 -8.637 1.00 92.88 74 HIS A N 1
ATOM 620 C CA . HIS A 1 74 ? 17.130 3.877 -9.255 1.00 92.88 74 HIS A CA 1
ATOM 621 C C . HIS A 1 74 ? 15.959 3.655 -8.288 1.00 92.88 74 HIS A C 1
ATOM 623 O O . HIS A 1 74 ? 15.861 2.589 -7.664 1.00 92.88 74 HIS A O 1
ATOM 629 N N . PRO A 1 75 ? 15.075 4.658 -8.125 1.00 95.19 75 PRO A N 1
ATOM 630 C CA . PRO A 1 75 ? 13.963 4.564 -7.195 1.00 95.19 75 PRO A CA 1
ATOM 631 C C . PRO A 1 75 ? 13.029 3.422 -7.589 1.00 95.19 75 PRO A C 1
ATOM 633 O O . PRO A 1 75 ? 12.650 3.271 -8.755 1.00 95.19 75 PRO A O 1
ATOM 636 N N . ALA A 1 76 ? 12.611 2.653 -6.593 1.00 96.50 76 ALA A N 1
ATOM 637 C CA . ALA A 1 76 ? 11.462 1.775 -6.707 1.00 96.50 76 ALA A CA 1
ATOM 638 C C . ALA A 1 76 ? 10.167 2.588 -6.683 1.00 96.50 76 ALA A C 1
ATOM 640 O O . ALA A 1 76 ? 10.146 3.746 -6.269 1.00 96.50 76 ALA A O 1
ATOM 641 N N . ARG A 1 77 ? 9.083 1.950 -7.107 1.00 97.06 77 ARG A N 1
ATOM 642 C CA . ARG A 1 77 ? 7.726 2.471 -7.114 1.00 97.06 77 ARG A CA 1
ATOM 643 C C . ARG A 1 77 ? 6.839 1.618 -6.196 1.00 97.06 77 ARG A C 1
ATOM 645 O O . ARG A 1 77 ? 6.724 0.401 -6.371 1.00 97.06 77 ARG A O 1
ATOM 652 N N . THR A 1 78 ? 6.241 2.252 -5.194 1.00 95.75 78 THR A N 1
ATOM 653 C CA . THR A 1 78 ? 5.370 1.649 -4.170 1.00 95.75 78 THR A CA 1
ATOM 654 C C . THR A 1 78 ? 4.014 2.352 -4.133 1.00 95.75 78 THR A C 1
ATOM 656 O O . THR A 1 78 ? 3.815 3.377 -4.790 1.00 95.75 78 THR A O 1
ATOM 659 N N . CYS A 1 79 ? 3.039 1.773 -3.422 1.00 95.94 79 CYS A N 1
ATOM 660 C CA . CYS A 1 79 ? 1.708 2.359 -3.355 1.00 95.94 79 CYS A CA 1
ATOM 661 C C . CYS A 1 79 ? 1.595 3.491 -2.328 1.00 95.94 79 CYS A C 1
ATOM 663 O O . CYS A 1 79 ? 2.167 3.403 -1.250 1.00 95.94 79 CYS A O 1
ATOM 665 N N . THR A 1 80 ? 0.772 4.489 -2.634 1.00 95.81 80 THR A N 1
ATOM 666 C CA . THR A 1 80 ? 0.241 5.499 -1.708 1.00 95.81 80 THR A CA 1
ATOM 667 C C . THR A 1 80 ? -1.267 5.649 -1.952 1.00 95.81 80 THR A C 1
ATOM 669 O O . THR A 1 80 ? -1.849 4.908 -2.756 1.00 95.81 80 THR A O 1
ATOM 672 N N . LEU A 1 81 ? -1.917 6.575 -1.252 1.00 96.44 81 LEU A N 1
ATOM 673 C CA . LEU A 1 81 ? -3.333 6.883 -1.429 1.00 96.44 81 LEU A CA 1
ATOM 674 C C . LEU A 1 81 ? -3.516 8.221 -2.137 1.00 96.44 81 LEU A C 1
ATOM 676 O O . LEU A 1 81 ? -2.949 9.232 -1.732 1.00 96.44 81 LEU A O 1
ATOM 680 N N . GLU A 1 82 ? -4.372 8.228 -3.152 1.00 95.50 82 GLU A N 1
ATOM 681 C CA . GLU A 1 82 ? -4.851 9.445 -3.799 1.00 95.50 82 GLU A CA 1
ATOM 682 C C . GLU A 1 82 ? -6.304 9.689 -3.380 1.00 95.50 82 GLU A C 1
ATOM 684 O O . GLU A 1 82 ? -7.125 8.767 -3.424 1.00 95.50 82 GLU A O 1
ATOM 689 N N . GLN A 1 83 ? -6.625 10.922 -2.974 1.00 95.50 83 GLN A N 1
ATOM 690 C CA . GLN A 1 83 ? -8.006 11.313 -2.698 1.00 95.50 83 GLN A CA 1
ATOM 691 C C . GLN A 1 83 ? -8.831 11.258 -3.982 1.00 95.50 83 GLN A C 1
ATOM 693 O O . GLN A 1 83 ? -8.496 11.894 -4.982 1.00 95.50 83 GLN A O 1
ATOM 698 N N . LYS A 1 84 ? -9.932 10.515 -3.938 1.00 96.56 84 LYS A N 1
ATOM 699 C CA . LYS A 1 84 ? -10.870 10.380 -5.046 1.00 96.56 84 LYS A CA 1
ATOM 700 C C . LYS A 1 84 ? -12.258 10.100 -4.495 1.00 96.56 84 LYS A C 1
ATOM 702 O O . LYS A 1 84 ? -12.520 8.995 -4.030 1.00 96.56 84 LYS A O 1
ATOM 707 N N . GLU A 1 85 ? -13.136 11.092 -4.582 1.00 97.25 85 GLU A N 1
ATOM 708 C CA . GLU A 1 85 ? -14.517 10.993 -4.101 1.00 97.25 85 GLU A CA 1
ATOM 709 C C . GLU A 1 85 ? -15.224 9.752 -4.670 1.00 97.25 85 GLU A C 1
ATOM 711 O O . GLU A 1 85 ? -15.137 9.452 -5.866 1.00 97.25 85 GLU A O 1
ATOM 716 N N . GLY A 1 86 ? -15.887 9.003 -3.788 1.00 96.38 86 GLY A N 1
ATOM 717 C CA . GLY A 1 86 ? -16.606 7.777 -4.131 1.00 96.38 86 GLY A CA 1
ATOM 718 C C . GLY A 1 86 ? -15.720 6.552 -4.375 1.00 96.38 86 GLY A C 1
ATOM 719 O O . GLY A 1 86 ? -16.251 5.458 -4.572 1.00 96.38 86 GLY A O 1
ATOM 720 N N . ALA A 1 87 ? -14.390 6.687 -4.345 1.00 97.19 87 ALA A N 1
ATOM 721 C CA . ALA A 1 87 ? -13.494 5.538 -4.358 1.00 97.19 87 ALA A CA 1
ATOM 722 C C . ALA A 1 87 ? -13.478 4.828 -2.997 1.00 97.19 87 ALA A C 1
ATOM 724 O O . ALA A 1 87 ? -13.785 5.412 -1.957 1.00 97.19 87 ALA A O 1
ATOM 725 N N . ILE A 1 88 ? -13.082 3.559 -3.010 1.00 96.88 88 ILE A N 1
ATOM 726 C CA . ILE A 1 88 ? -12.805 2.785 -1.803 1.00 96.88 88 ILE A CA 1
ATOM 727 C C . ILE A 1 88 ? -11.419 2.162 -1.913 1.00 96.88 88 ILE A C 1
ATOM 729 O O . ILE A 1 88 ? -10.986 1.785 -3.003 1.00 96.88 88 ILE A O 1
ATOM 733 N N . CYS A 1 89 ? -10.741 2.022 -0.779 1.00 98.06 89 CYS A N 1
ATOM 734 C CA . CYS A 1 89 ? -9.470 1.317 -0.700 1.00 98.06 89 CYS A CA 1
ATOM 735 C C . CYS A 1 89 ? -9.549 0.240 0.378 1.00 98.06 89 CYS A C 1
ATOM 737 O O . CYS A 1 89 ? -9.691 0.554 1.561 1.00 98.06 89 CYS A O 1
ATOM 739 N N . TRP A 1 90 ? -9.462 -1.021 -0.044 1.00 98.31 90 TRP A N 1
ATOM 740 C CA . TRP A 1 90 ? -9.455 -2.182 0.843 1.00 98.31 90 TRP A CA 1
ATOM 741 C C . TRP A 1 90 ? -8.093 -2.389 1.502 1.00 98.31 90 TRP A C 1
ATOM 743 O O . TRP A 1 90 ? -7.044 -2.153 0.903 1.00 98.31 90 TRP A O 1
ATOM 753 N N . GLY A 1 91 ? -8.106 -2.879 2.736 1.00 98.12 91 GLY A N 1
ATOM 754 C CA . GLY A 1 91 ? -6.904 -3.148 3.509 1.00 98.12 91 GLY A CA 1
ATOM 755 C C . GLY A 1 91 ? -7.221 -3.783 4.857 1.00 98.12 91 GLY A C 1
ATOM 756 O O . GLY A 1 91 ? -8.181 -4.541 5.003 1.00 98.12 91 GLY A O 1
ATOM 757 N N . ALA A 1 92 ? -6.397 -3.477 5.855 1.00 98.12 92 ALA A N 1
ATOM 758 C CA . ALA A 1 92 ? -6.581 -3.966 7.216 1.00 98.12 92 ALA A CA 1
ATOM 759 C C . ALA A 1 92 ? -6.364 -2.854 8.245 1.00 98.12 92 ALA A C 1
ATOM 761 O O . ALA A 1 92 ? -5.398 -2.102 8.147 1.00 98.12 92 ALA A O 1
ATOM 762 N N . ALA A 1 93 ? -7.234 -2.779 9.249 1.00 98.25 93 ALA A N 1
ATOM 763 C CA . ALA A 1 93 ? -7.053 -1.944 10.427 1.00 98.25 93 ALA A CA 1
ATOM 764 C C . ALA A 1 93 ? -6.443 -2.768 11.568 1.00 98.25 93 ALA A C 1
ATOM 766 O O . ALA A 1 93 ? -6.882 -3.887 11.835 1.00 98.25 93 ALA A O 1
ATOM 767 N N . TYR A 1 94 ? -5.443 -2.207 12.244 1.00 98.00 94 TYR A N 1
ATOM 768 C CA . TYR A 1 94 ? -4.728 -2.834 13.352 1.00 98.00 94 TYR A CA 1
ATOM 769 C C . TYR A 1 94 ? -4.938 -2.039 14.635 1.00 98.00 94 TYR A C 1
ATOM 771 O O . TYR A 1 94 ? -4.631 -0.846 14.658 1.00 98.00 94 TYR A O 1
ATOM 779 N N . ARG A 1 95 ? -5.438 -2.687 15.688 1.00 97.19 95 ARG A N 1
ATOM 780 C CA . ARG A 1 95 ? -5.591 -2.086 17.018 1.00 97.19 95 ARG A CA 1
ATOM 781 C C . ARG A 1 95 ? -4.305 -2.235 17.803 1.00 97.19 95 ARG A C 1
ATOM 783 O O . ARG A 1 95 ? -3.780 -3.341 17.909 1.00 97.19 95 ARG A O 1
ATOM 790 N N . VAL A 1 96 ? -3.854 -1.144 18.402 1.00 94.75 96 VAL A N 1
ATOM 791 C CA . VAL A 1 96 ? -2.792 -1.157 19.404 1.00 94.75 96 VAL A CA 1
ATOM 792 C C . VAL A 1 96 ? -3.385 -0.624 20.700 1.00 94.75 96 VAL A C 1
ATOM 794 O O . VAL A 1 96 ? -3.809 0.528 20.779 1.00 94.75 96 VAL A O 1
ATOM 797 N N . GLU A 1 97 ? -3.459 -1.500 21.690 1.00 91.81 97 GLU A N 1
ATOM 798 C CA . GLU A 1 97 ? -3.932 -1.249 23.044 1.00 91.81 97 GLU A CA 1
ATOM 799 C C . GLU A 1 97 ? -2.894 -1.784 24.034 1.00 91.81 97 GLU A C 1
ATOM 801 O O . GLU A 1 97 ? -2.298 -2.849 23.840 1.00 91.81 97 GLU A O 1
ATOM 806 N N . GLY A 1 98 ? -2.658 -1.056 25.120 1.00 82.44 98 GLY A N 1
ATOM 807 C CA . GLY A 1 98 ? -1.784 -1.544 26.175 1.00 82.44 98 GLY A CA 1
ATOM 808 C C . GLY A 1 98 ? -1.225 -0.435 27.041 1.00 82.44 98 GLY A C 1
ATOM 809 O O . GLY A 1 98 ? -1.901 0.547 27.342 1.00 82.44 98 GLY A O 1
ATOM 810 N N . ASP A 1 99 ? 0.007 -0.645 27.497 1.00 83.12 99 ASP A N 1
ATOM 811 C CA . ASP A 1 99 ? 0.748 0.394 28.190 1.00 83.12 99 ASP A CA 1
ATOM 812 C C . ASP A 1 99 ? 1.288 1.453 27.202 1.00 83.12 99 ASP A C 1
ATOM 814 O O . ASP A 1 99 ? 1.457 1.177 26.008 1.00 83.12 99 ASP A O 1
ATOM 818 N N . PRO A 1 100 ? 1.610 2.666 27.694 1.00 86.50 100 PRO A N 1
ATOM 819 C CA . PRO A 1 100 ? 2.132 3.738 26.848 1.00 86.50 100 PRO A CA 1
ATOM 820 C C . PRO A 1 100 ? 3.432 3.396 26.104 1.00 86.50 100 PRO A C 1
ATOM 822 O O . PRO A 1 100 ? 3.771 4.063 25.129 1.00 86.50 100 PRO A O 1
ATOM 825 N N . GLU A 1 101 ? 4.190 2.396 26.562 1.00 89.12 101 GLU A N 1
ATOM 826 C CA . GLU A 1 101 ? 5.459 2.016 25.946 1.00 89.12 101 GLU A CA 1
ATOM 827 C C . GLU A 1 101 ? 5.228 1.191 24.677 1.00 89.12 101 GLU A C 1
ATOM 829 O O . GLU A 1 101 ? 5.829 1.490 23.643 1.00 89.12 101 GLU A O 1
ATOM 834 N N . LYS A 1 102 ? 4.307 0.219 24.711 1.00 88.94 102 LYS A N 1
ATOM 835 C CA . LYS A 1 102 ? 3.896 -0.548 23.525 1.00 88.94 102 LYS A CA 1
ATOM 836 C C . LYS A 1 102 ? 3.405 0.377 22.414 1.00 88.94 102 LYS A C 1
ATOM 838 O O . LYS A 1 102 ? 3.821 0.258 21.261 1.00 88.94 102 LYS A O 1
ATOM 843 N N . GLU A 1 103 ? 2.559 1.337 22.767 1.00 87.06 103 GLU A N 1
ATOM 844 C CA . GLU A 1 103 ? 2.027 2.317 21.823 1.00 87.06 103 GLU A CA 1
ATOM 845 C C . GLU A 1 103 ? 3.116 3.207 21.223 1.00 87.06 103 GLU A C 1
ATOM 847 O O . GLU A 1 103 ? 3.166 3.405 20.005 1.00 87.06 103 GLU A O 1
ATOM 852 N N . ARG A 1 104 ? 4.016 3.722 22.072 1.00 89.44 104 ARG A N 1
ATOM 853 C CA . ARG A 1 104 ? 5.151 4.543 21.646 1.00 89.44 104 ARG A CA 1
ATOM 854 C C . ARG A 1 104 ? 6.035 3.774 20.669 1.00 89.44 104 ARG A C 1
ATOM 856 O O . ARG A 1 104 ? 6.368 4.309 19.614 1.00 89.44 104 ARG A O 1
ATOM 863 N N . LEU A 1 105 ? 6.367 2.521 20.982 1.00 91.38 105 LEU A N 1
ATOM 864 C CA . LEU A 1 105 ? 7.185 1.662 20.126 1.00 91.38 105 LEU A CA 1
ATOM 865 C C . LEU A 1 105 ? 6.509 1.376 18.780 1.00 91.38 105 LEU A C 1
ATOM 867 O O . LEU A 1 105 ? 7.171 1.457 17.744 1.00 91.38 105 LEU A O 1
ATOM 871 N N . ALA A 1 106 ? 5.201 1.099 18.771 1.00 91.69 106 ALA A N 1
ATOM 872 C CA . ALA A 1 106 ? 4.445 0.889 17.539 1.00 91.69 106 ALA A CA 1
ATOM 873 C C . ALA A 1 106 ? 4.416 2.157 16.667 1.00 91.69 106 ALA A C 1
ATOM 875 O O . ALA A 1 106 ? 4.709 2.098 15.473 1.00 91.69 106 ALA A O 1
ATOM 876 N N . MET A 1 107 ? 4.145 3.323 17.259 1.00 90.62 107 MET A N 1
ATOM 877 C CA . MET A 1 107 ? 4.125 4.595 16.532 1.00 90.62 107 MET A CA 1
ATOM 878 C C . MET A 1 107 ? 5.518 5.011 16.029 1.00 90.62 107 MET A C 1
ATOM 880 O O . MET A 1 107 ? 5.649 5.505 14.912 1.00 90.62 107 MET A O 1
ATOM 884 N N . GLU A 1 108 ? 6.579 4.794 16.809 1.00 90.56 108 GLU A N 1
ATOM 885 C CA . GLU A 1 108 ? 7.963 5.038 16.375 1.00 90.56 108 GLU A CA 1
ATOM 886 C C . GLU A 1 108 ? 8.412 4.081 15.275 1.00 90.56 108 GLU A C 1
ATOM 888 O O . GLU A 1 108 ? 9.168 4.465 14.380 1.00 90.56 108 GLU A O 1
ATOM 893 N N . TYR A 1 109 ? 7.974 2.825 15.329 1.00 90.69 109 TYR A N 1
ATOM 894 C CA . TYR A 1 109 ? 8.189 1.880 14.245 1.00 90.69 109 TYR A CA 1
ATOM 895 C C . TYR A 1 109 ? 7.512 2.365 12.960 1.00 90.69 109 TYR A C 1
ATOM 897 O O . TYR A 1 109 ? 8.184 2.477 11.937 1.00 90.69 109 TYR A O 1
ATOM 905 N N . LEU A 1 110 ? 6.228 2.729 13.031 1.00 89.62 110 LEU A N 1
ATOM 906 C CA . LEU A 1 110 ? 5.462 3.227 11.888 1.00 89.62 110 LEU A CA 1
ATOM 907 C C . LEU A 1 110 ? 6.081 4.495 11.297 1.00 89.62 110 LEU A C 1
ATOM 909 O O . LEU A 1 110 ? 6.350 4.534 10.107 1.00 89.62 110 LEU A O 1
ATOM 913 N N . LYS A 1 111 ? 6.422 5.492 12.119 1.00 87.62 111 LYS A N 1
ATOM 914 C CA . LYS A 1 111 ? 7.056 6.734 11.641 1.00 87.62 111 LYS A CA 1
ATOM 915 C C . LYS A 1 111 ? 8.408 6.514 10.964 1.00 87.62 111 LYS A C 1
ATOM 917 O O . LYS A 1 111 ? 8.764 7.265 10.064 1.00 87.62 111 LYS A O 1
ATOM 922 N N . ARG A 1 112 ? 9.184 5.520 11.409 1.00 84.50 112 ARG A N 1
ATOM 923 C CA . ARG A 1 112 ? 10.459 5.168 10.763 1.00 84.50 112 ARG A CA 1
ATOM 924 C C . ARG A 1 112 ? 10.249 4.406 9.465 1.00 84.50 112 ARG A C 1
ATOM 926 O O . ARG A 1 112 ? 10.991 4.627 8.521 1.00 84.50 112 ARG A O 1
ATOM 933 N N . ARG A 1 113 ? 9.281 3.491 9.448 1.00 80.50 113 ARG A N 1
ATOM 934 C CA . ARG A 1 113 ? 8.974 2.650 8.292 1.00 80.50 113 ARG A CA 1
ATOM 935 C C . ARG A 1 113 ? 8.304 3.427 7.166 1.00 80.50 113 ARG A C 1
ATOM 937 O O . ARG A 1 113 ? 8.584 3.157 6.011 1.00 80.50 113 ARG A O 1
ATOM 944 N N . GLU A 1 114 ? 7.415 4.344 7.516 1.00 79.00 114 GLU A N 1
ATOM 945 C CA . GLU A 1 114 ? 6.629 5.146 6.584 1.00 79.00 114 GLU A CA 1
ATOM 946 C C . GLU A 1 114 ? 7.289 6.524 6.369 1.00 79.00 114 GLU A C 1
ATOM 948 O O . GLU A 1 114 ? 6.603 7.526 6.208 1.00 79.00 114 GLU A O 1
ATOM 953 N N . CYS A 1 115 ? 8.622 6.617 6.419 1.00 69.12 115 CYS A N 1
ATOM 954 C CA . CYS A 1 115 ? 9.339 7.897 6.366 1.00 69.12 115 CYS A CA 1
ATOM 955 C C . CYS A 1 115 ? 9.225 8.627 5.015 1.00 69.12 115 CYS A C 1
ATOM 957 O O . CYS A 1 115 ? 9.478 9.831 4.932 1.00 69.12 115 CYS A O 1
ATOM 959 N N . GLU A 1 116 ? 8.830 7.912 3.964 1.00 69.69 116 GLU A N 1
ATOM 960 C CA . GLU A 1 116 ? 8.490 8.452 2.649 1.00 69.69 116 GLU A CA 1
ATOM 961 C C . GLU A 1 116 ? 7.064 9.035 2.591 1.00 69.69 116 GLU A C 1
ATOM 963 O O . GLU A 1 116 ? 6.700 9.696 1.616 1.00 69.69 116 GLU A O 1
ATOM 968 N N . TYR A 1 117 ? 6.260 8.824 3.637 1.00 74.25 117 TYR A N 1
ATOM 969 C CA . TYR A 1 117 ? 4.936 9.407 3.827 1.00 74.25 117 TYR A CA 1
ATOM 970 C C . TYR A 1 117 ? 5.050 10.595 4.782 1.00 74.25 117 TYR A C 1
ATOM 972 O O . TYR A 1 117 ? 5.515 10.485 5.915 1.00 74.25 117 TYR A O 1
ATOM 980 N N . ASP A 1 118 ? 4.622 11.760 4.320 1.00 80.00 118 ASP A N 1
ATOM 981 C CA . ASP A 1 118 ? 4.733 13.031 5.034 1.00 80.00 118 ASP A CA 1
ATOM 982 C C . ASP A 1 118 ? 3.416 13.460 5.700 1.00 80.00 118 ASP A C 1
ATOM 984 O O . ASP A 1 118 ? 3.383 14.463 6.415 1.00 80.00 118 ASP A O 1
ATOM 988 N N . GLN A 1 119 ? 2.338 12.690 5.518 1.00 84.62 119 GLN A N 1
ATOM 989 C CA . GLN A 1 119 ? 1.037 12.966 6.114 1.00 84.62 119 GLN A CA 1
ATOM 990 C C . GLN A 1 119 ? 0.560 11.828 7.015 1.00 84.62 119 GLN A C 1
ATOM 992 O O . GLN A 1 119 ? 0.610 10.648 6.670 1.00 84.62 119 GLN A O 1
ATOM 997 N N . GLN A 1 120 ? 0.015 12.217 8.165 1.00 89.19 120 GLN A N 1
ATOM 998 C CA . GLN A 1 120 ? -0.740 11.347 9.055 1.00 89.19 120 GLN A CA 1
ATOM 999 C C . GLN A 1 120 ? -2.163 11.898 9.132 1.00 89.19 120 GLN A C 1
ATOM 1001 O O . GLN A 1 120 ? -2.384 12.977 9.685 1.00 89.19 120 GLN A O 1
ATOM 1006 N N . THR A 1 121 ? -3.124 11.172 8.570 1.00 90.56 121 THR A N 1
ATOM 1007 C CA . THR A 1 121 ? -4.537 11.562 8.586 1.00 90.56 121 THR A CA 1
ATOM 1008 C C . THR A 1 121 ? -5.363 10.571 9.389 1.00 90.56 121 THR A C 1
ATOM 1010 O O . THR A 1 121 ? -4.905 9.484 9.747 1.00 90.56 121 THR A O 1
ATOM 1013 N N . VAL A 1 122 ? -6.570 10.993 9.747 1.00 95.25 122 VAL A N 1
ATOM 1014 C CA . VAL A 1 122 ? -7.505 10.204 10.539 1.00 95.25 122 VAL A CA 1
ATOM 1015 C C . VAL A 1 122 ? -8.761 9.999 9.713 1.00 95.25 122 VAL A C 1
ATOM 1017 O O . VAL A 1 122 ? -9.370 10.969 9.265 1.00 95.25 122 VAL A O 1
ATOM 1020 N N . VAL A 1 123 ? -9.139 8.741 9.516 1.00 96.94 123 VAL A N 1
ATOM 1021 C CA . VAL A 1 123 ? -10.237 8.346 8.634 1.00 96.94 123 VAL A CA 1
ATOM 1022 C C . VAL A 1 123 ? -11.245 7.456 9.350 1.00 96.94 123 VAL A C 1
ATOM 1024 O O . VAL A 1 123 ? -10.989 6.876 10.412 1.00 96.94 123 VAL A O 1
ATOM 1027 N N . 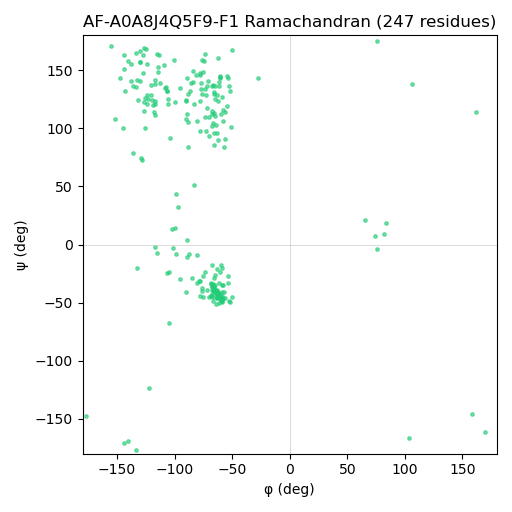ASN A 1 124 ? -12.419 7.365 8.737 1.00 97.75 124 ASN A N 1
ATOM 1028 C CA . ASN A 1 124 ? -13.422 6.370 9.067 1.00 97.75 124 ASN A CA 1
ATOM 1029 C C . ASN A 1 124 ? -13.133 5.081 8.298 1.00 97.75 124 ASN A C 1
ATOM 1031 O O . ASN A 1 124 ? -12.803 5.116 7.111 1.00 97.75 124 ASN A O 1
ATOM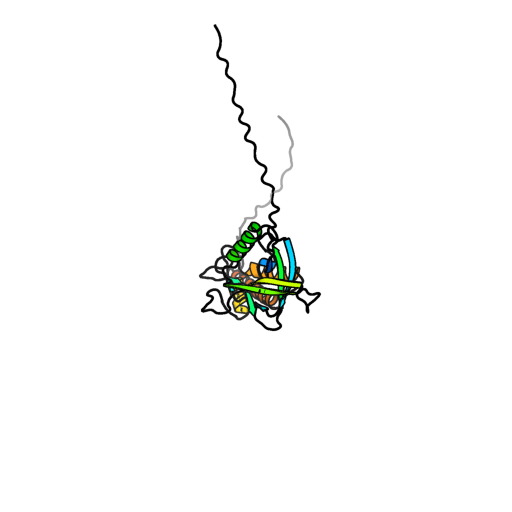 1035 N N . PHE A 1 125 ? -13.295 3.952 8.975 1.00 98.31 125 PHE A N 1
ATOM 1036 C CA . PHE A 1 125 ? -13.090 2.623 8.422 1.00 98.31 125 PHE A CA 1
ATOM 1037 C C . PHE A 1 125 ? -14.402 1.844 8.442 1.00 98.31 125 PHE A C 1
ATOM 1039 O O . PHE A 1 125 ? -15.154 1.879 9.419 1.00 98.31 125 PHE A O 1
ATOM 1046 N N . TYR A 1 126 ? -14.659 1.133 7.355 1.00 98.31 126 TYR A N 1
ATOM 1047 C CA . TYR A 1 126 ? -15.906 0.439 7.069 1.00 98.31 126 TYR A CA 1
ATOM 1048 C C . TYR A 1 126 ? -15.628 -1.039 6.817 1.00 98.31 126 TYR A C 1
ATOM 1050 O O . TYR A 1 126 ? -14.528 -1.415 6.409 1.00 98.31 126 TYR A O 1
ATOM 1058 N N . LYS A 1 127 ? -16.635 -1.877 7.048 1.00 96.38 127 LYS A N 1
ATOM 1059 C CA . LYS A 1 127 ? -16.594 -3.300 6.703 1.00 96.38 127 LYS A CA 1
ATOM 1060 C C . LYS A 1 127 ? -17.610 -3.589 5.611 1.00 96.38 127 LYS A C 1
ATOM 1062 O O . LYS A 1 127 ? -18.517 -2.793 5.385 1.00 96.38 127 LYS A O 1
ATOM 1067 N N . GLU A 1 128 ? -17.465 -4.731 4.954 1.00 90.81 128 GLU A N 1
ATOM 1068 C CA . GLU A 1 128 ? -18.363 -5.130 3.870 1.00 90.81 128 GLU A CA 1
ATOM 1069 C C . GLU A 1 128 ? -19.827 -5.221 4.321 1.00 90.81 128 GLU A C 1
ATOM 1071 O O . GLU A 1 128 ? -20.732 -4.866 3.569 1.00 90.81 128 GLU A O 1
ATOM 1076 N N . GLU A 1 129 ? -20.065 -5.642 5.569 1.00 89.19 129 GLU A N 1
ATOM 1077 C CA . GLU A 1 129 ? -21.418 -5.891 6.072 1.00 89.19 129 GLU A CA 1
ATOM 1078 C C . GLU A 1 129 ? -22.223 -4.610 6.341 1.00 89.19 129 GLU A C 1
ATOM 1080 O O . GLU A 1 129 ? -23.453 -4.656 6.345 1.00 89.19 129 GLU A O 1
ATOM 1085 N N . ASP A 1 130 ? -21.551 -3.477 6.573 1.00 88.81 130 ASP A N 1
ATOM 1086 C CA . ASP A 1 130 ? -22.189 -2.181 6.813 1.00 88.81 130 ASP A CA 1
ATOM 1087 C C . ASP A 1 130 ? -21.358 -1.048 6.202 1.00 88.81 130 ASP A C 1
ATOM 1089 O O . ASP A 1 130 ? -20.358 -0.579 6.752 1.00 88.81 130 ASP A O 1
ATOM 1093 N N . SER A 1 131 ? -21.811 -0.597 5.033 1.00 87.19 131 SER A N 1
ATOM 1094 C CA . SER A 1 131 ? -21.202 0.512 4.305 1.00 87.19 131 SER A CA 1
ATOM 1095 C C . SER A 1 131 ? -21.752 1.880 4.714 1.00 87.19 131 SER A C 1
ATOM 1097 O O . SER A 1 131 ? -21.214 2.898 4.270 1.00 87.19 131 SER A O 1
ATOM 1099 N N . LEU A 1 132 ? -22.807 1.949 5.532 1.00 89.75 132 LEU A N 1
ATOM 1100 C CA . LEU A 1 132 ? -23.436 3.209 5.936 1.00 89.75 132 LEU A CA 1
ATOM 1101 C C . LEU A 1 132 ? -22.806 3.759 7.211 1.00 89.75 132 LEU A C 1
ATOM 1103 O O . LEU A 1 132 ? -22.564 4.965 7.292 1.00 89.75 132 LEU A O 1
ATOM 1107 N N . GLN A 1 133 ? -22.509 2.891 8.178 1.00 94.44 133 GLN A N 1
ATOM 1108 C CA . GLN A 1 133 ? -21.890 3.283 9.439 1.00 94.44 133 GLN A CA 1
ATOM 1109 C C . GLN A 1 133 ? -20.427 2.842 9.507 1.00 94.44 133 GLN A C 1
ATOM 1111 O O . GLN A 1 133 ? -20.101 1.713 9.141 1.00 94.44 133 GLN A O 1
ATOM 1116 N N . PRO A 1 134 ? -19.517 3.715 9.971 1.00 96.69 134 PRO A N 1
ATOM 1117 C CA . PRO A 1 134 ? -18.138 3.312 10.173 1.00 96.69 134 PRO A CA 1
ATOM 1118 C C . PRO A 1 134 ? -18.059 2.262 11.283 1.00 96.69 134 PRO A C 1
ATOM 1120 O O . PRO A 1 134 ? -18.564 2.465 12.386 1.00 96.69 134 PRO A O 1
ATOM 1123 N N . ALA A 1 135 ? -17.376 1.156 11.000 1.00 97.00 135 ALA A N 1
ATOM 1124 C CA . ALA A 1 135 ? -17.049 0.152 12.003 1.00 97.00 135 ALA A CA 1
ATOM 1125 C C . ALA A 1 135 ? -16.028 0.691 13.015 1.00 97.00 135 ALA A C 1
ATOM 1127 O O . ALA A 1 135 ? -16.068 0.322 14.186 1.00 97.00 135 ALA A O 1
ATOM 1128 N N . LEU A 1 136 ? -15.125 1.567 12.560 1.00 97.12 136 LEU A N 1
ATOM 1129 C CA . LEU A 1 136 ? -14.157 2.271 13.396 1.00 97.12 136 LEU A CA 1
ATOM 1130 C C . LEU A 1 136 ? -14.060 3.734 12.954 1.00 97.12 136 LEU A C 1
ATOM 1132 O O . LEU A 1 136 ? -14.031 4.045 11.762 1.00 97.12 136 LEU A O 1
ATOM 1136 N N . THR A 1 137 ? -13.946 4.629 13.927 1.00 96.38 137 THR A N 1
ATOM 1137 C CA . THR A 1 137 ? -13.638 6.049 13.721 1.00 96.38 137 THR A CA 1
ATOM 1138 C C . THR A 1 137 ? -12.278 6.350 14.325 1.00 96.38 137 THR A C 1
ATOM 1140 O O . THR A 1 137 ? -11.900 5.719 15.312 1.00 96.38 137 THR A O 1
ATOM 1143 N N . GLY A 1 138 ? -11.562 7.346 13.812 1.00 95.69 138 GLY A N 1
ATOM 1144 C CA . GLY A 1 138 ? -10.281 7.707 14.417 1.00 95.69 138 GLY A CA 1
ATOM 1145 C C . GLY A 1 138 ? -9.104 6.851 13.936 1.00 95.69 138 GLY A C 1
ATOM 1146 O O . GLY A 1 138 ? -8.079 6.807 14.612 1.00 95.69 138 GLY A O 1
ATOM 1147 N N . VAL A 1 139 ? -9.239 6.152 12.802 1.00 97.75 139 VAL A N 1
ATOM 1148 C CA . VAL A 1 139 ? -8.192 5.258 12.294 1.00 97.75 139 VAL A CA 1
ATOM 1149 C C . VAL A 1 139 ? -7.094 6.079 11.630 1.00 97.75 139 VAL A C 1
ATOM 1151 O O . VAL A 1 139 ? -7.357 6.851 10.712 1.00 97.75 139 VAL A O 1
ATOM 1154 N N . ILE A 1 140 ? -5.861 5.913 12.096 1.00 96.81 140 ILE A N 1
ATOM 1155 C CA . ILE A 1 140 ? -4.681 6.586 11.562 1.00 96.81 140 ILE A CA 1
ATOM 1156 C C . ILE A 1 140 ? -4.310 5.955 10.223 1.00 96.81 140 ILE A C 1
ATOM 1158 O O . ILE A 1 140 ? -4.212 4.734 10.107 1.00 96.81 140 ILE A O 1
ATOM 1162 N N . VAL A 1 141 ? -4.038 6.782 9.225 1.00 95.88 141 VAL A N 1
ATOM 1163 C CA . VAL A 1 141 ? -3.493 6.350 7.940 1.00 95.88 141 VAL A CA 1
ATOM 1164 C C . VAL A 1 141 ? -2.333 7.258 7.548 1.00 95.88 141 VAL A C 1
ATOM 1166 O O . VAL A 1 141 ? -2.398 8.480 7.699 1.00 95.88 141 VAL A O 1
ATOM 1169 N N . PHE A 1 142 ? -1.249 6.642 7.080 1.00 94.19 142 PHE A N 1
ATOM 1170 C CA . PHE A 1 142 ? -0.087 7.348 6.551 1.00 94.19 142 PHE A CA 1
ATOM 1171 C C . PHE A 1 142 ? -0.278 7.547 5.051 1.00 94.19 142 PHE A C 1
ATOM 1173 O O . PHE A 1 142 ? -0.511 6.580 4.328 1.00 94.19 142 PHE A O 1
ATOM 1180 N N . THR A 1 143 ? -0.227 8.789 4.587 1.00 90.31 143 THR A N 1
ATOM 1181 C CA . THR A 1 143 ? -0.401 9.163 3.177 1.00 90.31 143 THR A CA 1
ATOM 1182 C C . THR A 1 143 ? 0.728 10.076 2.731 1.00 90.31 143 THR A C 1
ATOM 1184 O O . THR A 1 143 ? 1.494 10.590 3.545 1.00 90.31 143 THR A O 1
ATOM 1187 N N . SER A 1 144 ? 0.851 10.263 1.423 1.00 88.69 144 SER A N 1
ATOM 1188 C CA . SER A 1 144 ? 1.882 11.116 0.837 1.00 88.69 144 SER A CA 1
ATOM 1189 C C . SER A 1 144 ? 1.239 12.340 0.202 1.00 88.69 144 SER A C 1
ATOM 1191 O O . SER A 1 144 ? 0.217 12.214 -0.472 1.00 88.69 144 SER A O 1
ATOM 1193 N N . THR A 1 145 ? 1.845 13.513 0.363 1.00 90.69 145 THR A N 1
ATOM 1194 C CA . THR A 1 145 ? 1.439 14.716 -0.363 1.00 90.69 145 THR A CA 1
ATOM 1195 C C . THR A 1 145 ? 1.643 14.474 -1.866 1.00 90.69 145 THR A C 1
ATOM 1197 O O . THR A 1 145 ? 2.762 14.135 -2.268 1.00 90.69 145 THR A O 1
ATOM 1200 N N . PRO A 1 146 ? 0.597 14.617 -2.706 1.00 91.19 146 PRO A N 1
ATOM 1201 C CA . PRO A 1 146 ? 0.664 14.342 -4.140 1.00 91.19 146 PRO A CA 1
ATOM 1202 C C . PRO A 1 146 ? 1.222 15.546 -4.919 1.00 91.19 146 PRO A C 1
ATOM 1204 O O . PRO A 1 146 ? 0.617 16.021 -5.880 1.00 91.19 146 PRO A O 1
ATOM 1207 N N . ASP A 1 147 ? 2.369 16.066 -4.488 1.00 90.38 147 ASP A N 1
ATOM 1208 C CA . ASP A 1 147 ? 3.028 17.222 -5.093 1.00 90.38 147 ASP A CA 1
ATOM 1209 C C . ASP A 1 147 ? 4.551 17.052 -5.083 1.00 90.38 147 ASP A C 1
ATOM 1211 O O . ASP A 1 147 ? 5.144 16.703 -4.066 1.00 90.38 147 ASP A O 1
ATOM 1215 N N . LYS A 1 148 ? 5.188 17.301 -6.231 1.00 89.25 148 LYS A N 1
ATOM 1216 C CA . LYS A 1 148 ? 6.629 17.061 -6.415 1.00 89.25 148 LYS A CA 1
ATOM 1217 C C . LYS A 1 148 ? 7.498 18.107 -5.725 1.00 89.25 148 LYS A C 1
ATOM 1219 O O . LYS A 1 148 ? 8.634 17.802 -5.372 1.00 89.25 148 LYS A O 1
ATOM 1224 N N . GLU A 1 149 ? 6.979 19.321 -5.552 1.00 89.12 149 GLU A N 1
ATOM 1225 C CA . GLU A 1 149 ? 7.717 20.420 -4.926 1.00 89.12 149 GLU A CA 1
ATOM 1226 C C . GLU A 1 149 ? 7.801 20.223 -3.409 1.00 89.12 149 GLU A C 1
ATOM 1228 O O . GLU A 1 149 ? 8.868 20.367 -2.810 1.00 89.12 149 GLU A O 1
ATOM 1233 N N . SER A 1 150 ? 6.683 19.855 -2.781 1.00 89.25 150 SER A N 1
ATOM 1234 C CA . SER A 1 150 ? 6.606 19.620 -1.335 1.00 89.25 150 SER A CA 1
ATOM 1235 C C . SER A 1 150 ? 7.022 18.210 -0.914 1.00 89.25 150 SER A C 1
ATOM 1237 O O . SER A 1 150 ? 7.563 18.046 0.180 1.00 89.25 150 SER A O 1
ATOM 1239 N N . ASN A 1 151 ? 6.847 17.204 -1.777 1.00 89.75 151 ASN A N 1
ATOM 1240 C CA . ASN A 1 151 ? 7.230 15.826 -1.504 1.00 89.75 151 ASN A CA 1
ATOM 1241 C C . ASN A 1 151 ? 8.155 15.274 -2.594 1.00 89.75 151 ASN A C 1
ATOM 1243 O O . ASN A 1 151 ? 7.727 14.768 -3.632 1.00 89.75 151 ASN A O 1
ATOM 1247 N N . LYS A 1 152 ? 9.456 15.264 -2.293 1.00 90.38 152 LYS A N 1
ATOM 1248 C CA . LYS A 1 152 ? 10.496 14.715 -3.179 1.00 90.38 152 LYS A CA 1
ATOM 1249 C C . LYS A 1 152 ? 10.321 13.226 -3.520 1.00 90.38 152 LYS A C 1
ATOM 1251 O O . LYS A 1 152 ? 10.961 12.752 -4.454 1.00 90.38 152 LYS A O 1
ATOM 1256 N N . TYR A 1 153 ? 9.522 12.479 -2.752 1.00 93.25 153 TYR A N 1
ATOM 1257 C CA . TYR A 1 153 ? 9.240 11.066 -3.012 1.00 93.25 153 TYR A CA 1
ATOM 1258 C C . TYR A 1 153 ? 8.031 10.863 -3.926 1.00 93.25 153 TYR A C 1
ATOM 1260 O O . TYR A 1 153 ? 7.814 9.752 -4.402 1.00 93.25 153 TYR A O 1
ATOM 1268 N N . TYR A 1 154 ? 7.241 11.900 -4.207 1.00 95.00 154 TYR A N 1
ATOM 1269 C CA . TYR A 1 154 ? 6.105 11.775 -5.106 1.00 95.00 154 TYR A CA 1
ATOM 1270 C C . TYR A 1 154 ? 6.575 11.653 -6.562 1.00 95.00 154 TYR A C 1
ATOM 1272 O O . TYR A 1 154 ? 7.065 12.601 -7.177 1.00 95.00 154 TYR A O 1
ATOM 1280 N N . LEU A 1 155 ? 6.409 10.466 -7.147 1.00 95.25 155 LEU A N 1
ATOM 1281 C CA . LEU A 1 155 ? 6.695 10.219 -8.562 1.00 95.25 155 LEU A CA 1
ATOM 1282 C C . LEU A 1 155 ? 5.573 10.756 -9.457 1.00 95.25 155 LEU A C 1
ATOM 1284 O O . LEU A 1 155 ? 5.835 11.205 -10.580 1.00 95.25 155 LEU A O 1
ATOM 1288 N N . GLY A 1 156 ? 4.344 10.732 -8.941 1.00 95.62 156 GLY A N 1
ATOM 1289 C CA . GLY A 1 156 ? 3.125 11.038 -9.678 1.00 95.62 156 GLY A CA 1
ATOM 1290 C C . GLY A 1 156 ? 2.680 9.921 -10.623 1.00 95.62 156 GLY A C 1
ATOM 1291 O O . GLY A 1 156 ? 3.395 8.924 -10.790 1.00 95.62 156 GLY A O 1
ATOM 1292 N N . PRO A 1 157 ? 1.506 10.092 -11.252 1.00 96.50 157 PRO A N 1
ATOM 1293 C CA . PRO A 1 157 ? 0.954 9.110 -12.171 1.00 96.50 157 PRO A CA 1
ATOM 1294 C C . PRO A 1 157 ? 1.891 8.893 -13.358 1.00 96.50 157 PRO A C 1
ATOM 1296 O O . PRO A 1 157 ? 2.512 9.831 -13.865 1.00 96.50 157 PRO A O 1
ATOM 1299 N N . ALA A 1 158 ? 1.970 7.649 -13.819 1.00 97.38 158 ALA A N 1
ATOM 1300 C CA . ALA A 1 158 ? 2.731 7.265 -15.001 1.00 97.38 158 ALA A CA 1
ATOM 1301 C C . ALA A 1 158 ? 1.958 6.215 -15.819 1.00 97.38 158 ALA A C 1
ATOM 1303 O O . ALA A 1 158 ? 1.089 5.532 -15.269 1.00 97.38 158 ALA A O 1
ATOM 1304 N N . PRO A 1 159 ? 2.253 6.060 -17.123 1.00 98.12 159 PRO A N 1
ATOM 1305 C CA . PRO A 1 159 ? 1.697 4.976 -17.925 1.00 98.12 159 PRO A CA 1
ATOM 1306 C C . PRO A 1 159 ? 1.956 3.606 -17.287 1.00 98.12 159 PRO A C 1
ATOM 1308 O O . PRO A 1 159 ? 3.038 3.364 -16.748 1.00 98.12 159 PRO A O 1
ATOM 1311 N N . LEU A 1 160 ? 0.987 2.690 -17.398 1.00 98.00 160 LEU A N 1
ATOM 1312 C CA . LEU A 1 160 ? 1.063 1.341 -16.818 1.00 98.00 160 LEU A CA 1
ATOM 1313 C C . LEU A 1 160 ? 2.377 0.632 -17.175 1.00 98.00 160 LEU A C 1
ATOM 1315 O O . LEU A 1 160 ? 3.047 0.084 -16.305 1.00 98.00 160 LEU A O 1
ATOM 1319 N N . GLU A 1 161 ? 2.778 0.709 -18.442 1.00 97.94 161 GLU A N 1
ATOM 1320 C CA . GLU A 1 161 ? 4.005 0.086 -18.934 1.00 97.94 161 GLU A CA 1
ATOM 1321 C C . GLU A 1 161 ? 5.278 0.711 -18.342 1.00 97.94 161 GLU A C 1
ATOM 1323 O O . GLU A 1 161 ? 6.268 0.015 -18.124 1.00 97.94 161 GLU A O 1
ATOM 1328 N N . GLU A 1 162 ? 5.285 2.022 -18.080 1.00 98.12 162 GLU A N 1
ATOM 1329 C CA . GLU A 1 162 ? 6.422 2.693 -17.440 1.00 98.12 162 GLU A CA 1
ATOM 1330 C C . GLU A 1 162 ? 6.542 2.283 -15.977 1.00 98.12 162 GLU A C 1
ATOM 1332 O O . GLU A 1 162 ? 7.634 1.916 -15.538 1.00 98.12 162 GLU A O 1
ATOM 1337 N N . MET A 1 163 ? 5.417 2.257 -15.252 1.00 98.38 163 MET A N 1
ATOM 1338 C CA . MET A 1 163 ? 5.376 1.734 -13.886 1.00 98.38 163 MET A CA 1
ATOM 1339 C C . MET A 1 163 ? 5.854 0.282 -13.846 1.00 98.38 163 MET A C 1
ATOM 1341 O O . MET A 1 163 ? 6.686 -0.070 -13.013 1.00 98.38 163 MET A O 1
ATOM 1345 N N . ALA A 1 164 ? 5.376 -0.552 -14.771 1.00 98.56 164 ALA A N 1
ATOM 1346 C CA . ALA A 1 164 ? 5.744 -1.957 -14.846 1.00 98.56 164 ALA A CA 1
ATOM 1347 C C . ALA A 1 164 ? 7.237 -2.150 -15.125 1.00 98.56 164 ALA A C 1
ATOM 1349 O O . ALA A 1 164 ? 7.886 -2.938 -14.439 1.00 98.56 164 ALA A O 1
ATOM 1350 N N . ARG A 1 165 ? 7.810 -1.400 -16.078 1.00 98.00 165 ARG A N 1
ATOM 1351 C CA . ARG A 1 165 ? 9.256 -1.425 -16.349 1.00 98.00 165 ARG A CA 1
ATOM 1352 C C . ARG A 1 165 ? 10.059 -1.031 -15.115 1.00 98.00 165 ARG A C 1
ATOM 1354 O O . ARG A 1 165 ? 10.968 -1.767 -14.742 1.00 98.00 165 ARG A O 1
ATOM 1361 N N . GLN A 1 166 ? 9.688 0.066 -14.454 1.00 98.12 166 GLN A N 1
ATOM 1362 C CA . GLN A 1 166 ? 10.356 0.525 -13.236 1.00 98.12 166 GLN A CA 1
ATOM 1363 C C . GLN A 1 166 ? 10.303 -0.542 -12.130 1.00 98.12 166 GLN A C 1
ATOM 1365 O O . GLN A 1 166 ? 11.340 -0.907 -11.580 1.00 98.12 166 GLN A O 1
ATOM 1370 N N . ILE A 1 167 ? 9.121 -1.097 -11.848 1.00 98.19 167 ILE A N 1
ATOM 1371 C CA . ILE A 1 167 ? 8.921 -2.117 -10.805 1.00 98.19 167 ILE A CA 1
ATOM 1372 C C . ILE A 1 167 ? 9.648 -3.427 -11.138 1.00 98.19 167 ILE A C 1
ATOM 1374 O O . ILE A 1 167 ? 10.181 -4.086 -10.241 1.00 98.19 167 ILE A O 1
ATOM 1378 N N . ALA A 1 168 ? 9.682 -3.820 -12.412 1.00 97.81 168 ALA A N 1
ATOM 1379 C CA . ALA A 1 168 ? 10.336 -5.046 -12.853 1.00 97.81 168 ALA A CA 1
ATOM 1380 C C . ALA A 1 168 ? 11.857 -5.010 -12.641 1.00 97.81 168 ALA A C 1
ATOM 1382 O O . ALA A 1 168 ? 12.442 -6.050 -12.332 1.00 97.81 168 ALA A O 1
ATOM 1383 N N . THR A 1 169 ? 12.487 -3.839 -12.805 1.00 95.56 169 THR A N 1
ATOM 1384 C CA . THR A 1 169 ? 13.953 -3.695 -12.794 1.00 95.56 169 THR A CA 1
ATOM 1385 C C . THR A 1 169 ? 14.524 -3.086 -11.514 1.00 95.56 169 THR A C 1
ATOM 1387 O O . THR A 1 169 ? 15.698 -3.308 -11.214 1.00 95.56 169 THR A O 1
ATOM 1390 N N . ALA A 1 170 ? 13.737 -2.312 -10.759 1.00 96.94 170 ALA A N 1
ATOM 1391 C CA . ALA A 1 170 ? 14.209 -1.687 -9.527 1.00 96.94 170 ALA A CA 1
ATOM 1392 C C . ALA A 1 170 ? 14.498 -2.731 -8.436 1.00 96.94 170 ALA A C 1
ATOM 1394 O O . ALA A 1 170 ? 13.725 -3.668 -8.203 1.00 96.94 170 ALA A O 1
ATOM 1395 N N . ASN A 1 171 ? 15.625 -2.549 -7.752 1.00 96.25 171 ASN A N 1
ATOM 1396 C CA . ASN A 1 171 ? 16.032 -3.340 -6.600 1.00 96.25 171 ASN A CA 1
ATOM 1397 C C . ASN A 1 171 ? 16.756 -2.449 -5.589 1.00 96.25 171 ASN A C 1
ATOM 1399 O O . ASN A 1 171 ? 17.375 -1.451 -5.956 1.00 96.25 171 ASN A O 1
ATOM 1403 N N . GLY A 1 172 ? 16.664 -2.825 -4.320 1.00 93.62 172 GLY A N 1
ATOM 1404 C CA . GLY A 1 172 ? 17.333 -2.141 -3.225 1.00 93.62 172 GLY A CA 1
ATOM 1405 C C . GLY A 1 172 ? 17.806 -3.126 -2.157 1.00 93.62 172 GLY A C 1
ATOM 1406 O O . GLY A 1 172 ? 17.734 -4.345 -2.354 1.00 93.62 172 GLY A O 1
ATOM 1407 N N . PRO A 1 173 ? 18.264 -2.620 -1.001 1.00 90.62 173 PRO A N 1
ATOM 1408 C CA . PRO A 1 173 ? 18.787 -3.434 0.099 1.00 90.62 173 PRO A CA 1
ATOM 1409 C C . PRO A 1 173 ? 17.841 -4.544 0.585 1.00 90.62 173 PRO A C 1
ATOM 1411 O O . PRO A 1 173 ? 18.296 -5.573 1.082 1.00 90.62 173 PRO A O 1
ATOM 1414 N N . CYS A 1 174 ? 16.527 -4.364 0.426 1.00 87.38 174 CYS A N 1
ATOM 1415 C CA . CYS A 1 174 ? 15.496 -5.317 0.841 1.00 87.38 174 CYS A CA 1
ATOM 1416 C C . CYS A 1 174 ? 14.946 -6.185 -0.308 1.00 87.38 174 CYS A C 1
ATOM 1418 O O . CYS A 1 174 ? 13.910 -6.835 -0.139 1.00 87.38 174 CYS A O 1
ATOM 1420 N N . GLY A 1 175 ? 15.614 -6.214 -1.465 1.00 92.50 175 GLY A N 1
ATOM 1421 C CA . GLY A 1 175 ? 15.263 -7.055 -2.612 1.00 92.50 175 GLY A CA 1
ATOM 1422 C C . GLY A 1 175 ? 14.578 -6.303 -3.754 1.00 92.50 175 GLY A C 1
ATOM 1423 O O . GLY A 1 175 ? 14.581 -5.074 -3.810 1.00 92.50 175 GLY A O 1
ATOM 1424 N N . ASN A 1 176 ? 13.986 -7.054 -4.689 1.00 96.50 176 ASN A N 1
ATOM 1425 C CA . ASN A 1 176 ? 13.402 -6.481 -5.904 1.00 96.50 176 ASN A CA 1
ATOM 1426 C C . ASN A 1 176 ? 12.069 -5.787 -5.611 1.00 96.50 176 ASN A C 1
ATOM 1428 O O . ASN A 1 176 ? 11.291 -6.234 -4.762 1.00 96.50 176 ASN A O 1
ATOM 1432 N N . ASN A 1 177 ? 11.765 -4.732 -6.363 1.00 97.62 177 ASN A N 1
ATOM 1433 C CA . ASN A 1 177 ? 10.496 -4.023 -6.261 1.00 97.62 177 ASN A CA 1
ATOM 1434 C C . ASN A 1 177 ? 9.311 -4.875 -6.741 1.00 97.62 177 ASN A C 1
ATOM 1436 O O . ASN A 1 177 ? 8.254 -4.822 -6.114 1.00 97.62 177 ASN A O 1
ATOM 1440 N N . ARG A 1 178 ? 9.476 -5.721 -7.766 1.00 97.69 178 ARG A N 1
ATOM 1441 C CA . ARG A 1 178 ? 8.429 -6.667 -8.207 1.00 97.69 178 ARG A CA 1
ATOM 1442 C C . ARG A 1 178 ? 7.888 -7.555 -7.083 1.00 97.69 178 ARG A C 1
ATOM 1444 O O . ARG A 1 178 ? 6.698 -7.852 -7.062 1.00 97.69 178 ARG A O 1
ATOM 1451 N N . ASP A 1 179 ? 8.732 -7.921 -6.115 1.00 97.19 179 ASP A N 1
ATOM 1452 C CA . ASP A 1 179 ? 8.321 -8.773 -4.997 1.00 97.19 179 ASP A CA 1
ATOM 1453 C C . ASP A 1 179 ? 7.313 -8.040 -4.101 1.00 97.19 179 ASP A C 1
ATOM 1455 O O . ASP A 1 179 ? 6.375 -8.653 -3.607 1.00 97.19 179 ASP A O 1
ATOM 1459 N N . TYR A 1 180 ? 7.461 -6.720 -3.929 1.00 96.62 180 TYR A N 1
ATOM 1460 C CA . TYR A 1 180 ? 6.483 -5.898 -3.210 1.00 96.62 180 TYR A CA 1
ATOM 1461 C C . TYR A 1 180 ? 5.109 -5.945 -3.890 1.00 96.62 180 TYR A C 1
ATOM 1463 O O . TYR A 1 180 ? 4.105 -6.149 -3.212 1.00 96.62 180 TYR A O 1
ATOM 1471 N N . LEU A 1 181 ? 5.064 -5.807 -5.219 1.00 98.25 181 LEU A N 1
ATOM 1472 C CA . LEU A 1 181 ? 3.810 -5.823 -5.971 1.00 98.25 181 LEU A CA 1
ATOM 1473 C C . LEU A 1 181 ? 3.136 -7.200 -5.927 1.00 98.25 181 LEU A C 1
ATOM 1475 O O . LEU A 1 181 ? 1.941 -7.280 -5.670 1.00 98.25 181 LEU A O 1
ATOM 1479 N N . PHE A 1 182 ? 3.892 -8.283 -6.119 1.00 98.50 182 PHE A N 1
ATOM 1480 C CA . PHE A 1 182 ? 3.337 -9.641 -6.069 1.00 98.50 182 PHE A CA 1
ATOM 1481 C C . PHE A 1 182 ? 2.895 -10.047 -4.659 1.00 98.50 182 PHE A C 1
ATOM 1483 O O . PHE A 1 182 ? 1.911 -10.767 -4.500 1.00 98.50 182 PHE A O 1
ATOM 1490 N N . LEU A 1 183 ? 3.593 -9.577 -3.619 1.00 97.94 183 LEU A N 1
ATOM 1491 C CA . LEU A 1 183 ? 3.146 -9.762 -2.239 1.00 97.94 183 LEU A CA 1
ATOM 1492 C C . LEU A 1 183 ? 1.864 -8.980 -1.960 1.00 97.94 183 LEU A C 1
ATOM 1494 O O . LEU A 1 183 ? 0.982 -9.522 -1.299 1.00 97.94 183 LEU A O 1
ATOM 1498 N N . LEU A 1 184 ? 1.737 -7.759 -2.486 1.00 98.19 184 LEU A N 1
ATOM 1499 C CA . LEU A 1 184 ? 0.510 -6.977 -2.373 1.00 98.19 184 LEU A CA 1
ATOM 1500 C C . LEU A 1 184 ? -0.655 -7.663 -3.095 1.00 98.19 184 LEU A C 1
ATOM 1502 O O . LEU A 1 184 ? -1.678 -7.897 -2.469 1.00 98.19 184 LEU A O 1
ATOM 1506 N N . GLU A 1 185 ? -0.489 -8.053 -4.360 1.00 98.50 185 GLU A N 1
ATOM 1507 C CA . GLU A 1 185 ? -1.500 -8.786 -5.141 1.00 98.50 185 GLU A CA 1
ATOM 1508 C C . GLU A 1 185 ? -1.978 -10.043 -4.397 1.00 98.50 185 GLU A C 1
ATOM 1510 O O . GLU A 1 185 ? -3.177 -10.238 -4.191 1.00 98.50 185 GLU A O 1
ATOM 1515 N N . LYS A 1 186 ? -1.038 -10.853 -3.891 1.00 98.50 186 LYS A N 1
ATOM 1516 C CA . LYS A 1 186 ? -1.359 -12.035 -3.084 1.00 98.50 186 LYS A CA 1
ATOM 1517 C C . LYS A 1 186 ? -2.106 -11.673 -1.802 1.00 98.50 186 LYS A C 1
ATOM 1519 O O . LYS A 1 186 ? -3.060 -12.358 -1.449 1.00 98.50 186 LYS A O 1
ATOM 1524 N N . ALA A 1 187 ? -1.667 -10.639 -1.090 1.00 98.12 187 ALA A N 1
ATOM 1525 C CA . ALA A 1 187 ? -2.289 -10.215 0.158 1.00 98.12 187 ALA A CA 1
ATOM 1526 C C . ALA A 1 187 ? -3.727 -9.726 -0.064 1.00 98.12 187 ALA A C 1
ATOM 1528 O O . ALA A 1 187 ? -4.609 -10.077 0.715 1.00 98.12 187 ALA A O 1
ATOM 1529 N N . MET A 1 188 ? -3.969 -8.985 -1.150 1.00 98.19 188 MET A N 1
ATOM 1530 C CA . MET A 1 188 ? -5.299 -8.519 -1.549 1.00 98.19 188 MET A CA 1
ATOM 1531 C C . MET A 1 188 ? -6.235 -9.689 -1.888 1.00 98.19 188 MET A C 1
ATOM 1533 O O . MET A 1 188 ? -7.355 -9.745 -1.383 1.00 98.19 188 MET A O 1
ATOM 1537 N N . SER A 1 189 ? -5.747 -10.683 -2.636 1.00 98.00 189 SER A N 1
ATOM 1538 C CA . SER A 1 189 ? -6.494 -11.921 -2.906 1.00 98.00 189 SER A CA 1
ATOM 1539 C C . SER A 1 189 ? -6.796 -12.706 -1.615 1.00 98.00 189 SER A C 1
ATOM 1541 O O . SER A 1 189 ? -7.918 -13.157 -1.398 1.00 98.00 189 SER A O 1
ATOM 1543 N N . GLN A 1 190 ? -5.839 -12.795 -0.683 1.00 97.38 190 GLN A N 1
ATOM 1544 C CA . GLN A 1 190 ? -6.017 -13.488 0.604 1.00 97.38 190 GLN A CA 1
ATOM 1545 C C . GLN A 1 190 ? -7.048 -12.840 1.533 1.00 97.38 190 GLN A C 1
ATOM 1547 O O . GLN A 1 190 ? -7.641 -13.547 2.348 1.00 97.38 190 GLN A O 1
ATOM 1552 N N . ILE A 1 191 ? -7.252 -11.525 1.439 1.00 96.25 191 ILE A N 1
ATOM 1553 C CA . ILE A 1 191 ? -8.307 -10.830 2.188 1.00 96.25 191 ILE A CA 1
ATOM 1554 C C . ILE A 1 191 ? -9.640 -10.783 1.427 1.00 96.25 191 ILE A C 1
ATOM 1556 O O . ILE A 1 191 ? -10.575 -10.176 1.929 1.00 96.25 191 ILE A O 1
ATOM 1560 N N . GLY A 1 192 ? -9.737 -11.414 0.249 1.00 96.88 192 GLY A N 1
ATOM 1561 C CA . GLY A 1 192 ? -10.965 -11.497 -0.548 1.00 96.88 192 GLY A CA 1
ATOM 1562 C C . GLY A 1 192 ? -11.269 -10.271 -1.413 1.00 96.88 192 GLY A C 1
ATOM 1563 O O . GLY A 1 192 ? -12.349 -10.199 -1.990 1.00 96.88 192 GLY A O 1
ATOM 1564 N N . HIS A 1 193 ? -10.335 -9.322 -1.533 1.00 95.88 193 HIS A N 1
ATOM 1565 C CA . HIS A 1 193 ? -10.554 -8.049 -2.224 1.00 95.88 193 HIS A CA 1
ATOM 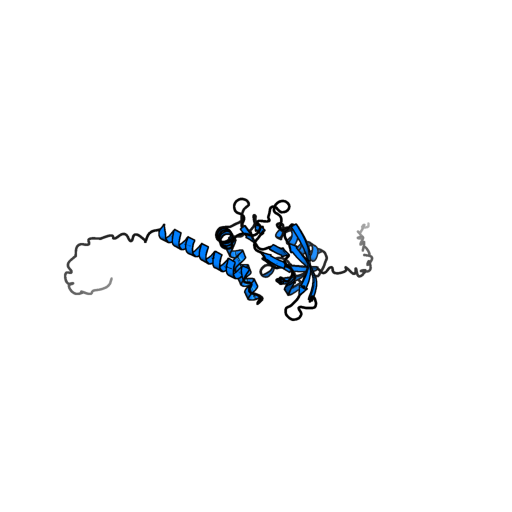1566 C C . HIS A 1 193 ? -9.467 -7.794 -3.261 1.00 95.88 193 HIS A C 1
ATOM 1568 O O . HIS A 1 193 ? -8.580 -6.960 -3.083 1.00 95.88 193 HIS A O 1
ATOM 1574 N N . GLU A 1 194 ? -9.540 -8.547 -4.352 1.00 95.19 194 GLU A N 1
ATOM 1575 C CA . GLU A 1 194 ? -8.729 -8.309 -5.541 1.00 95.19 194 GLU A CA 1
ATOM 1576 C C . GLU A 1 194 ? -9.012 -6.919 -6.134 1.00 95.19 194 GLU A C 1
ATOM 1578 O O . GLU A 1 194 ? -10.135 -6.421 -6.081 1.00 95.19 194 GLU A O 1
ATOM 1583 N N . GLU A 1 195 ? -7.976 -6.268 -6.666 1.00 95.56 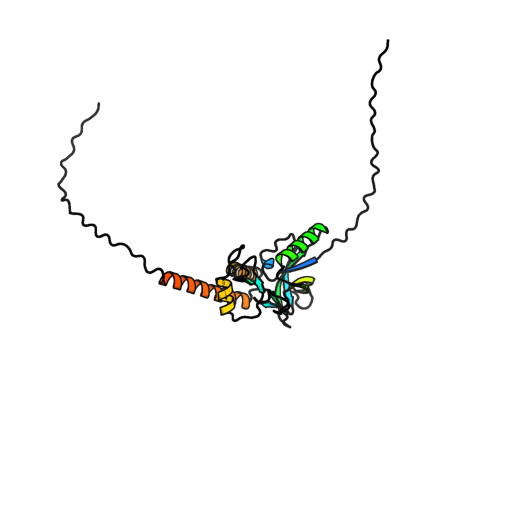195 GLU A N 1
ATOM 1584 C CA . GLU A 1 195 ? -8.055 -4.884 -7.138 1.00 95.56 195 GLU A CA 1
ATOM 1585 C C . GLU A 1 195 ? -7.450 -4.765 -8.537 1.00 95.56 195 GLU A C 1
ATOM 1587 O O . GLU A 1 195 ? -6.278 -5.104 -8.734 1.00 95.56 195 GLU A O 1
ATOM 1592 N N . ASP A 1 196 ? -8.238 -4.247 -9.485 1.00 96.75 196 ASP A N 1
ATOM 1593 C CA . ASP A 1 196 ? -7.897 -4.198 -10.913 1.00 96.75 196 ASP A CA 1
ATOM 1594 C C . ASP A 1 196 ? -6.524 -3.570 -11.161 1.00 96.75 196 ASP A C 1
ATOM 1596 O O . ASP A 1 196 ? -5.673 -4.184 -11.792 1.00 96.75 196 ASP A O 1
ATOM 1600 N N . MET A 1 197 ? -6.247 -2.399 -10.578 1.00 96.38 197 MET A N 1
ATOM 1601 C CA . MET A 1 197 ? -4.953 -1.717 -10.720 1.00 96.38 197 MET A CA 1
ATOM 1602 C C . MET A 1 197 ? -3.774 -2.590 -10.255 1.00 96.38 197 MET A C 1
ATOM 1604 O O . MET A 1 197 ? -2.725 -2.621 -10.897 1.00 96.38 197 MET A O 1
ATOM 1608 N N . VAL A 1 198 ? -3.921 -3.321 -9.144 1.00 98.25 198 VAL A N 1
ATOM 1609 C CA . VAL A 1 198 ? -2.854 -4.195 -8.628 1.00 98.25 198 VAL A CA 1
ATOM 1610 C C . VAL A 1 198 ? -2.635 -5.381 -9.569 1.00 98.25 198 VAL A C 1
ATOM 1612 O O . VAL A 1 198 ? -1.489 -5.690 -9.894 1.00 98.25 198 VAL A O 1
ATOM 1615 N N . ILE A 1 199 ? -3.718 -6.008 -10.036 1.00 98.50 199 ILE A N 1
ATOM 1616 C CA . ILE A 1 199 ? -3.669 -7.158 -10.949 1.00 98.50 199 ILE A CA 1
ATOM 1617 C C . ILE A 1 199 ? -3.105 -6.754 -12.313 1.00 98.50 199 ILE A C 1
ATOM 1619 O O . ILE A 1 199 ? -2.206 -7.413 -12.836 1.00 98.50 199 ILE A O 1
ATOM 1623 N N . GLU A 1 200 ? -3.606 -5.668 -12.898 1.00 98.50 200 GLU A N 1
ATOM 1624 C CA . GLU A 1 200 ? -3.164 -5.157 -14.194 1.00 98.50 200 GLU A CA 1
ATOM 1625 C C . GLU A 1 200 ? -1.675 -4.816 -14.170 1.00 98.50 200 GLU A C 1
ATOM 1627 O O . GLU A 1 200 ? -0.929 -5.255 -15.048 1.00 98.50 200 GLU A O 1
ATOM 1632 N N . LEU A 1 201 ? -1.213 -4.114 -13.131 1.00 98.62 201 LEU A N 1
ATOM 1633 C CA . LEU A 1 201 ? 0.202 -3.786 -12.985 1.00 98.62 201 LEU A CA 1
ATOM 1634 C C . LEU A 1 201 ? 1.058 -5.030 -12.758 1.00 98.62 201 LEU A C 1
ATOM 1636 O O . LEU A 1 201 ? 2.135 -5.137 -13.341 1.00 98.62 201 LEU A O 1
ATOM 1640 N N . ALA A 1 202 ? 0.596 -5.988 -11.951 1.00 98.69 202 ALA A N 1
ATOM 1641 C CA . ALA A 1 202 ? 1.320 -7.236 -11.722 1.00 98.69 202 ALA A CA 1
ATOM 1642 C C . ALA A 1 202 ? 1.453 -8.051 -13.015 1.00 98.69 202 ALA A C 1
ATOM 1644 O O . ALA A 1 202 ? 2.531 -8.569 -13.317 1.00 98.69 202 ALA A O 1
ATOM 1645 N N . ASN A 1 203 ? 0.390 -8.115 -13.815 1.00 98.62 203 ASN A N 1
ATOM 1646 C CA . ASN A 1 203 ? 0.409 -8.757 -15.124 1.00 98.62 203 ASN A CA 1
ATOM 1647 C C . ASN A 1 203 ? 1.359 -8.054 -16.091 1.00 98.62 203 ASN A C 1
ATOM 1649 O O . ASN A 1 203 ? 2.121 -8.726 -16.785 1.00 98.62 203 ASN A O 1
ATOM 1653 N N . GLU A 1 204 ? 1.374 -6.724 -16.109 1.00 98.62 204 GLU A N 1
ATOM 1654 C CA . GLU A 1 204 ? 2.296 -5.970 -16.956 1.00 98.62 204 GLU A CA 1
ATOM 1655 C C . GLU A 1 204 ? 3.759 -6.172 -16.527 1.00 98.62 204 GLU A C 1
ATOM 1657 O O . GLU A 1 204 ? 4.629 -6.403 -17.365 1.00 98.62 204 GLU A O 1
ATOM 1662 N N . VAL A 1 205 ? 4.038 -6.218 -15.220 1.00 98.50 205 VAL A N 1
ATOM 1663 C CA . VAL A 1 205 ? 5.372 -6.560 -14.696 1.00 98.50 205 VAL A CA 1
ATOM 1664 C C . VAL A 1 205 ? 5.796 -7.962 -15.137 1.00 98.50 205 VAL A C 1
ATOM 1666 O O . VAL A 1 205 ? 6.936 -8.140 -15.566 1.00 98.50 205 VAL A O 1
ATOM 1669 N N . ARG A 1 206 ? 4.903 -8.961 -15.087 1.00 98.38 206 ARG A N 1
ATOM 1670 C CA . ARG A 1 206 ? 5.203 -10.323 -15.575 1.00 98.38 206 ARG A CA 1
ATOM 1671 C C . ARG A 1 206 ? 5.599 -10.321 -17.053 1.00 98.38 206 ARG A C 1
ATOM 1673 O O . ARG A 1 206 ? 6.610 -10.932 -17.390 1.00 98.38 206 ARG A O 1
ATOM 1680 N N . LYS A 1 207 ? 4.883 -9.575 -17.905 1.00 97.94 207 LYS A N 1
ATOM 1681 C CA . LYS A 1 207 ? 5.228 -9.440 -19.334 1.00 97.94 207 LYS A CA 1
ATOM 1682 C C . LYS A 1 207 ? 6.633 -8.870 -19.530 1.00 97.94 207 LYS A C 1
ATOM 1684 O O . LYS A 1 207 ? 7.418 -9.434 -20.288 1.00 97.94 207 LYS A O 1
ATOM 1689 N N . VAL A 1 208 ? 6.977 -7.797 -18.811 1.00 97.44 208 VAL A N 1
ATOM 1690 C CA . VAL A 1 208 ? 8.314 -7.180 -18.893 1.00 97.44 208 VAL A CA 1
ATOM 1691 C C . VAL A 1 208 ? 9.415 -8.183 -18.523 1.00 97.44 208 VAL A C 1
ATOM 1693 O O . VAL A 1 208 ? 10.460 -8.232 -19.176 1.00 97.44 208 VAL A O 1
ATOM 1696 N N . LEU A 1 209 ? 9.189 -9.008 -17.497 1.00 95.44 209 LEU A N 1
ATOM 1697 C CA . LEU A 1 209 ? 10.150 -10.026 -17.064 1.00 95.44 209 LEU A CA 1
ATOM 1698 C C . LEU A 1 209 ? 10.319 -11.146 -18.098 1.00 95.44 209 LEU A C 1
ATOM 1700 O O . LEU A 1 209 ? 11.453 -11.539 -18.386 1.00 95.44 209 LEU A O 1
ATOM 1704 N N . ASP A 1 210 ? 9.224 -11.617 -18.695 1.00 93.81 210 ASP A N 1
ATOM 1705 C CA . ASP A 1 210 ? 9.258 -12.644 -19.741 1.00 93.81 210 ASP A CA 1
ATOM 1706 C C . ASP A 1 210 ? 9.993 -12.151 -20.998 1.00 93.81 210 ASP A C 1
ATOM 1708 O O . ASP A 1 210 ? 10.809 -12.875 -21.581 1.00 93.81 210 ASP A O 1
ATOM 1712 N N . GLU A 1 211 ? 9.781 -10.892 -21.392 1.00 89.38 211 GLU A N 1
ATOM 1713 C CA . GLU A 1 211 ? 10.523 -10.267 -22.489 1.00 89.38 211 GLU A CA 1
ATOM 1714 C C . GLU A 1 211 ? 12.025 -10.159 -22.205 1.00 89.38 211 GLU A C 1
ATOM 1716 O O . GLU A 1 211 ? 12.839 -10.372 -23.111 1.00 89.38 211 GLU A O 1
ATOM 1721 N N . GLY A 1 212 ? 12.404 -9.844 -20.962 1.00 78.19 212 GLY A N 1
ATOM 1722 C CA . GLY A 1 212 ? 13.799 -9.824 -20.521 1.00 78.19 212 GLY A CA 1
ATOM 1723 C C . GLY A 1 212 ? 14.467 -11.190 -20.688 1.00 78.19 212 GLY A C 1
ATOM 1724 O O . GLY A 1 212 ? 15.515 -11.296 -21.328 1.00 78.19 212 GLY A O 1
ATOM 1725 N N . ILE A 1 213 ? 13.800 -12.253 -20.228 1.00 76.81 213 ILE A N 1
ATOM 1726 C CA . ILE A 1 213 ? 14.281 -13.639 -20.351 1.00 76.81 213 ILE A CA 1
ATOM 1727 C C . ILE A 1 213 ? 14.430 -14.044 -21.825 1.00 76.81 213 ILE A C 1
ATOM 1729 O O . ILE A 1 213 ? 15.413 -14.684 -22.208 1.00 76.81 213 ILE A O 1
ATOM 1733 N N . LEU A 1 214 ? 13.474 -13.675 -22.684 1.00 73.25 214 LEU A N 1
ATOM 1734 C CA . LEU A 1 214 ? 13.543 -13.967 -24.119 1.00 73.25 214 LEU A CA 1
ATOM 1735 C C . LEU A 1 214 ? 14.696 -13.230 -24.814 1.00 73.25 214 LEU A C 1
ATOM 1737 O O . LEU A 1 214 ? 15.322 -13.796 -25.714 1.00 73.25 214 LEU A O 1
ATOM 1741 N N . LYS A 1 215 ? 14.992 -11.987 -24.416 1.00 72.19 215 LYS A N 1
ATOM 1742 C CA . LYS A 1 215 ? 16.129 -11.216 -24.945 1.00 72.19 215 LYS A CA 1
ATOM 1743 C C . LYS A 1 215 ? 17.464 -11.821 -24.507 1.00 72.19 215 LYS A C 1
ATOM 1745 O O . LYS A 1 215 ? 18.328 -12.021 -25.359 1.00 72.19 215 LYS A O 1
ATOM 1750 N N . GLU A 1 216 ? 17.609 -12.207 -23.240 1.00 70.12 216 GLU A N 1
ATOM 1751 C CA . GLU A 1 216 ? 18.812 -12.891 -22.740 1.00 70.12 216 GLU A CA 1
ATOM 1752 C C . GLU A 1 216 ? 19.049 -14.234 -23.445 1.00 70.12 216 GLU A C 1
ATOM 1754 O O . GLU A 1 216 ? 20.154 -14.497 -23.918 1.00 70.12 216 GLU A O 1
ATOM 1759 N N . ARG A 1 217 ? 18.005 -15.054 -23.629 1.00 70.19 217 ARG A N 1
ATOM 1760 C CA . ARG A 1 217 ? 18.096 -16.332 -24.365 1.00 70.19 217 ARG A CA 1
ATOM 1761 C C . ARG A 1 217 ? 18.432 -16.176 -25.850 1.00 70.19 217 ARG A C 1
ATOM 1763 O O . ARG A 1 217 ? 18.958 -17.107 -26.445 1.00 70.19 217 ARG A O 1
ATOM 1770 N N . LYS A 1 218 ? 18.112 -15.039 -26.475 1.00 66.56 218 LYS A N 1
ATOM 1771 C CA . LYS A 1 218 ? 18.519 -14.745 -27.862 1.00 66.56 218 LYS A CA 1
ATOM 1772 C C . LYS A 1 218 ? 19.978 -14.291 -27.954 1.00 66.56 218 LYS A C 1
ATOM 1774 O O . LYS A 1 218 ? 20.618 -14.551 -28.968 1.00 66.56 218 LYS A O 1
ATOM 1779 N N . LEU A 1 219 ? 20.489 -13.619 -26.921 1.00 66.56 219 LEU A N 1
ATOM 1780 C CA . LEU A 1 219 ? 21.885 -13.175 -26.835 1.00 66.56 219 LEU A CA 1
ATOM 1781 C C . LEU A 1 219 ? 22.831 -14.339 -26.506 1.00 66.56 219 LEU A C 1
ATOM 1783 O O . LEU A 1 219 ? 23.927 -14.424 -27.058 1.00 66.56 219 LEU A O 1
ATOM 1787 N N . VAL A 1 220 ? 22.389 -15.266 -25.656 1.00 66.56 220 VAL A N 1
ATOM 1788 C CA . VAL A 1 220 ? 23.079 -16.528 -25.373 1.00 66.56 220 VAL A CA 1
ATOM 1789 C C . VAL A 1 220 ? 22.597 -17.563 -26.394 1.00 66.56 220 VAL A C 1
ATOM 1791 O O . VAL A 1 220 ? 21.647 -18.293 -26.136 1.00 66.56 220 VAL A O 1
ATOM 1794 N N . GLY A 1 221 ? 23.193 -17.578 -27.593 1.00 53.97 221 GLY A N 1
ATOM 1795 C CA . GLY A 1 221 ? 22.837 -18.516 -28.673 1.00 53.97 221 GLY A CA 1
ATOM 1796 C C . GLY A 1 221 ? 22.796 -19.999 -28.238 1.00 53.97 221 GLY A C 1
ATOM 1797 O O . GLY A 1 221 ? 23.260 -20.339 -27.147 1.00 53.97 221 GLY A O 1
ATOM 1798 N N . PRO A 1 222 ? 22.245 -20.912 -29.069 1.00 58.00 222 PRO A N 1
ATOM 1799 C CA . PRO A 1 222 ? 22.059 -22.313 -28.688 1.00 58.00 222 PRO A CA 1
ATOM 1800 C C . PRO A 1 222 ? 23.382 -22.942 -28.224 1.00 58.00 222 PRO A C 1
ATOM 1802 O O . PRO A 1 222 ? 24.435 -22.607 -28.774 1.00 58.00 222 PRO A O 1
ATOM 1805 N N . PRO A 1 223 ? 23.359 -23.857 -27.234 1.00 50.47 223 PRO A N 1
ATOM 1806 C CA . PRO A 1 223 ? 24.579 -24.447 -26.711 1.00 50.47 223 PRO A CA 1
ATOM 1807 C C . PRO A 1 223 ? 25.331 -25.136 -27.851 1.00 50.47 223 PRO A C 1
ATOM 1809 O O . PRO A 1 223 ? 24.843 -26.097 -28.448 1.00 50.47 223 PRO A O 1
ATOM 1812 N N . HIS A 1 224 ? 26.528 -24.634 -28.157 1.00 49.53 224 HIS A N 1
ATOM 1813 C CA . HIS A 1 224 ? 27.471 -25.320 -29.025 1.00 49.53 224 HIS A CA 1
ATOM 1814 C C . HIS A 1 224 ? 27.862 -26.635 -28.348 1.00 49.53 224 HIS A C 1
ATOM 1816 O O . HIS A 1 224 ? 28.749 -26.672 -27.501 1.00 49.53 224 HIS A O 1
ATOM 1822 N N . ILE A 1 225 ? 27.189 -27.723 -28.721 1.00 49.03 225 ILE A N 1
ATOM 1823 C CA . ILE A 1 225 ? 27.652 -29.079 -28.438 1.00 49.03 225 ILE A CA 1
ATOM 1824 C C . ILE A 1 225 ? 28.923 -29.273 -29.278 1.00 49.03 225 ILE A C 1
ATOM 1826 O O . ILE A 1 225 ? 28.838 -29.254 -30.511 1.00 49.03 225 ILE A O 1
ATOM 1830 N N . PRO A 1 226 ? 30.114 -29.448 -28.680 1.00 41.03 226 PRO A N 1
ATOM 1831 C CA . PRO A 1 226 ? 31.306 -29.726 -29.459 1.00 41.03 226 PRO A CA 1
ATOM 1832 C C . PRO A 1 226 ? 31.174 -31.140 -30.027 1.00 41.03 226 PRO A C 1
ATOM 1834 O O . PRO A 1 226 ? 31.270 -32.129 -29.298 1.00 41.03 226 PRO A O 1
ATOM 1837 N N . HIS A 1 227 ? 30.972 -31.258 -31.339 1.00 42.78 227 HIS A N 1
ATOM 1838 C CA . HIS A 1 227 ? 31.145 -32.520 -32.050 1.00 42.78 227 HIS A CA 1
ATOM 1839 C C . HIS A 1 227 ? 32.627 -32.923 -32.011 1.00 42.78 227 HIS A C 1
ATOM 1841 O O . HIS A 1 227 ? 33.388 -32.655 -32.939 1.00 42.78 227 HIS A O 1
ATOM 1847 N N . LYS A 1 228 ? 33.059 -33.608 -30.947 1.00 41.22 228 LYS A N 1
ATOM 1848 C CA . LYS A 1 228 ? 34.278 -34.421 -31.000 1.00 41.22 228 LYS A CA 1
ATOM 1849 C C . LYS A 1 228 ? 33.973 -35.664 -31.836 1.00 41.22 228 LYS A C 1
ATOM 1851 O O . LYS A 1 228 ? 33.427 -36.641 -31.338 1.00 41.22 228 LYS A O 1
ATOM 1856 N N . LYS A 1 229 ? 34.342 -35.637 -33.119 1.00 40.75 229 LYS A N 1
ATOM 1857 C CA . LYS A 1 229 ? 34.552 -36.864 -33.897 1.00 40.75 229 LYS A CA 1
ATOM 1858 C C . LYS A 1 229 ? 35.826 -37.529 -33.370 1.00 40.75 229 LYS A C 1
ATOM 1860 O O . LYS A 1 229 ? 36.922 -37.183 -33.796 1.00 40.75 229 LYS A O 1
ATOM 1865 N N . SER A 1 230 ? 35.700 -38.452 -32.421 1.00 39.66 230 SER A N 1
ATOM 1866 C CA . SER A 1 230 ? 36.784 -39.381 -32.097 1.00 39.66 230 SER A CA 1
ATOM 1867 C C . SER A 1 230 ? 36.770 -40.518 -33.116 1.00 39.66 230 SER A C 1
ATOM 1869 O O . SER A 1 230 ? 35.897 -41.383 -33.077 1.00 39.66 230 SER A O 1
ATOM 1871 N N . HIS A 1 231 ? 37.732 -40.512 -34.038 1.00 44.59 231 HIS A N 1
ATOM 1872 C CA . HIS A 1 231 ? 38.126 -41.723 -34.748 1.00 44.59 231 HIS A CA 1
ATOM 1873 C C . HIS A 1 231 ? 38.749 -42.692 -33.738 1.00 44.59 231 HIS A C 1
ATOM 1875 O O . HIS A 1 231 ? 39.814 -42.422 -33.192 1.00 44.59 231 HIS A O 1
ATOM 1881 N N . MET A 1 232 ? 38.068 -43.808 -33.494 1.00 39.25 232 MET A N 1
ATOM 1882 C CA . MET A 1 232 ? 38.626 -44.996 -32.853 1.00 39.25 232 MET A CA 1
ATOM 1883 C C . MET A 1 232 ? 38.811 -46.054 -33.947 1.00 39.25 232 MET A C 1
ATOM 1885 O O . MET A 1 232 ? 37.838 -46.343 -34.648 1.00 39.25 232 MET A O 1
ATOM 1889 N N . PRO A 1 233 ? 40.013 -46.622 -34.142 1.00 38.22 233 PRO A N 1
ATOM 1890 C CA . PRO A 1 233 ? 40.188 -47.738 -35.058 1.00 38.22 233 PRO A CA 1
ATOM 1891 C C . PRO A 1 233 ? 39.570 -49.007 -34.459 1.00 38.22 233 PRO A C 1
ATOM 1893 O O . PRO A 1 233 ? 39.711 -49.301 -33.272 1.00 38.22 233 PRO A O 1
ATOM 1896 N N . THR A 1 234 ? 38.856 -49.746 -35.302 1.00 38.00 234 THR A N 1
ATOM 1897 C CA . THR A 1 234 ? 38.192 -51.012 -34.989 1.00 38.00 234 THR A CA 1
ATOM 1898 C C . THR A 1 234 ? 39.233 -52.080 -34.640 1.00 38.00 234 THR A C 1
ATOM 1900 O O . THR A 1 234 ? 39.970 -52.527 -35.517 1.00 38.00 234 THR A O 1
ATOM 1903 N N . LEU A 1 235 ? 39.297 -52.503 -33.373 1.00 36.81 235 LEU A N 1
ATOM 1904 C CA . LEU A 1 235 ? 40.047 -53.697 -32.977 1.00 36.81 235 LEU A CA 1
ATOM 1905 C C . LEU A 1 235 ? 39.171 -54.931 -33.230 1.00 36.81 235 LEU A C 1
ATOM 1907 O O . LEU A 1 235 ? 38.065 -55.038 -32.701 1.00 36.81 235 LEU A O 1
ATOM 1911 N N . GLN A 1 236 ? 39.660 -55.841 -34.068 1.00 40.00 236 GLN A N 1
ATOM 1912 C CA . GLN A 1 236 ? 39.024 -57.124 -34.349 1.00 40.00 236 GLN A CA 1
ATOM 1913 C C . GLN A 1 236 ? 39.022 -58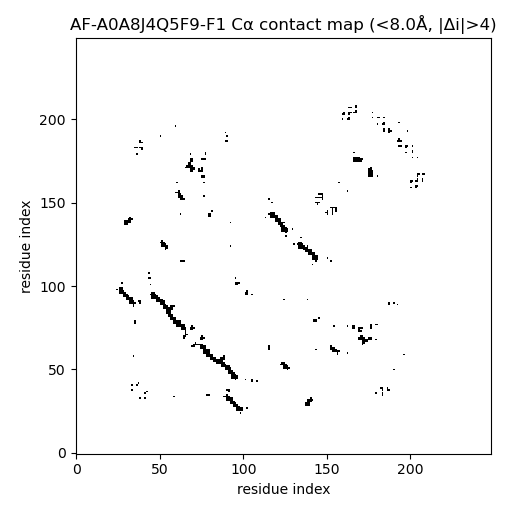.013 -33.096 1.00 40.00 236 GLN A C 1
ATOM 1915 O O . GLN A 1 236 ? 40.049 -58.190 -32.442 1.00 40.00 236 GLN A O 1
ATOM 1920 N N . LEU A 1 237 ? 37.856 -58.582 -32.780 1.00 35.44 237 LEU A N 1
ATOM 1921 C CA . LEU A 1 237 ? 37.681 -59.618 -31.764 1.00 35.44 237 LEU A CA 1
ATOM 1922 C C . LEU A 1 237 ? 38.276 -60.940 -32.268 1.00 35.44 237 LEU A C 1
ATOM 1924 O O . LEU A 1 237 ? 37.780 -61.510 -33.239 1.00 35.44 237 LEU A O 1
ATOM 1928 N N . HIS A 1 238 ? 39.300 -61.442 -31.579 1.00 44.00 238 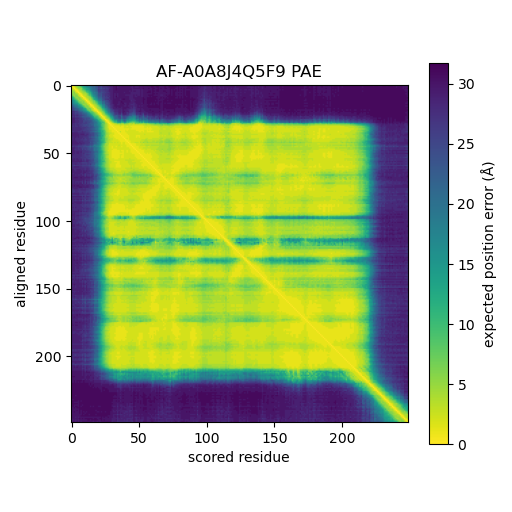HIS A N 1
ATOM 1929 C CA . HIS A 1 238 ? 39.706 -62.844 -31.663 1.00 44.00 238 HIS A CA 1
ATOM 1930 C C . HIS A 1 238 ? 38.949 -63.675 -30.608 1.00 44.00 238 HIS A C 1
ATOM 1932 O O . HIS A 1 238 ? 38.713 -63.168 -29.508 1.00 44.00 238 HIS A O 1
ATOM 1938 N N . PRO A 1 239 ? 38.562 -64.932 -30.902 1.00 39.62 239 PRO A N 1
ATOM 1939 C CA . PRO A 1 239 ? 37.849 -65.779 -29.949 1.00 39.62 239 PRO A CA 1
ATOM 1940 C C . PRO A 1 239 ? 38.762 -66.240 -28.803 1.00 39.62 239 PRO A C 1
ATOM 1942 O O . PRO A 1 239 ? 39.922 -66.586 -29.026 1.00 39.62 239 PRO A O 1
ATOM 1945 N N . LEU A 1 240 ? 38.208 -66.268 -27.588 1.00 39.59 240 LEU A N 1
ATOM 1946 C CA . LEU A 1 240 ? 38.822 -66.819 -26.375 1.00 39.59 240 LEU A CA 1
ATOM 1947 C C . LEU A 1 240 ? 38.996 -68.346 -26.471 1.00 39.59 240 LEU A C 1
ATOM 1949 O O . LEU A 1 240 ? 38.034 -69.025 -26.836 1.00 39.59 240 LEU A O 1
ATOM 1953 N N . PRO A 1 241 ? 40.144 -68.904 -26.048 1.00 40.84 241 PRO A N 1
ATOM 1954 C CA . PRO A 1 241 ? 40.228 -70.289 -25.607 1.00 40.84 241 PRO A CA 1
ATOM 1955 C C . PRO A 1 241 ? 39.821 -70.436 -24.133 1.00 40.84 241 PRO A C 1
ATOM 1957 O O . PRO A 1 241 ? 40.001 -69.532 -23.317 1.00 40.84 241 PRO A O 1
ATOM 1960 N N . GLU A 1 242 ? 39.261 -71.605 -23.843 1.00 39.03 242 GLU A N 1
ATOM 1961 C CA . GLU A 1 242 ? 38.615 -72.031 -22.604 1.00 39.03 242 GLU A CA 1
ATOM 1962 C C . GLU A 1 242 ? 39.510 -72.054 -21.354 1.00 39.03 242 GLU A C 1
ATOM 1964 O O . GLU A 1 242 ? 40.738 -72.110 -21.402 1.00 39.03 242 GLU A O 1
ATOM 1969 N N . ALA A 1 243 ? 38.820 -72.035 -20.213 1.00 43.25 243 ALA A N 1
ATOM 1970 C CA . ALA A 1 243 ? 39.350 -72.071 -18.862 1.00 43.25 243 ALA A CA 1
ATOM 1971 C C . ALA A 1 243 ? 40.171 -73.332 -18.544 1.00 43.25 243 ALA A C 1
ATOM 1973 O O . ALA A 1 243 ? 39.788 -74.446 -18.896 1.00 43.25 243 ALA A O 1
ATOM 1974 N N . ILE A 1 244 ? 41.218 -73.154 -17.733 1.00 39.50 244 ILE A N 1
ATOM 1975 C CA . ILE A 1 244 ? 41.780 -74.212 -16.890 1.00 39.50 244 ILE A CA 1
ATOM 1976 C C . ILE A 1 244 ? 41.827 -73.691 -15.451 1.00 39.50 244 ILE A C 1
ATOM 1978 O O . ILE A 1 244 ? 42.407 -72.645 -15.164 1.00 39.50 244 ILE A O 1
ATOM 1982 N N . ALA A 1 245 ? 41.161 -74.433 -14.572 1.00 42.81 245 ALA A N 1
ATOM 1983 C CA . ALA A 1 245 ? 41.193 -74.302 -13.125 1.00 42.81 245 ALA A CA 1
ATOM 1984 C C . ALA A 1 245 ? 42.472 -74.926 -12.538 1.00 42.81 245 ALA A C 1
ATOM 1986 O O . ALA A 1 245 ? 42.931 -75.935 -13.063 1.00 42.81 245 ALA A O 1
ATOM 1987 N N . MET A 1 246 ? 42.984 -74.352 -11.442 1.00 36.25 246 MET A N 1
ATOM 1988 C CA . MET A 1 246 ? 43.649 -74.986 -10.278 1.00 36.25 246 MET A CA 1
ATOM 1989 C C . MET A 1 246 ? 44.431 -73.879 -9.548 1.00 36.25 246 MET A C 1
ATOM 1991 O O . MET A 1 246 ? 45.228 -73.196 -10.177 1.00 36.25 246 MET A O 1
ATOM 1995 N N . ASP A 1 247 ? 44.123 -73.457 -8.326 1.00 38.34 247 ASP A N 1
ATOM 1996 C CA . ASP A 1 247 ? 44.042 -74.093 -6.999 1.00 38.34 247 ASP A CA 1
ATOM 1997 C C . ASP A 1 247 ? 45.239 -73.657 -6.121 1.00 38.34 247 ASP A C 1
ATOM 1999 O O . ASP A 1 247 ? 46.368 -73.492 -6.574 1.00 38.34 247 ASP A O 1
ATOM 2003 N N . SER A 1 248 ? 44.867 -73.400 -4.876 1.00 40.16 248 SER A N 1
ATOM 2004 C CA . SER A 1 248 ? 45.501 -72.892 -3.659 1.00 40.16 248 SER A CA 1
ATOM 2005 C C . SER A 1 248 ? 47.009 -73.090 -3.430 1.00 40.16 248 SER A C 1
ATOM 2007 O O . SER A 1 248 ? 47.542 -74.184 -3.613 1.00 40.16 248 SER A O 1
ATOM 2009 N N . SER A 1 249 ? 47.647 -72.073 -2.830 1.00 50.66 249 SER A N 1
ATOM 2010 C CA . SER A 1 249 ? 48.511 -72.166 -1.629 1.00 50.66 249 SER A CA 1
ATOM 2011 C C . SER A 1 249 ? 48.726 -70.783 -1.017 1.00 50.66 249 SER A C 1
ATOM 2013 O O . SER A 1 249 ? 48.996 -69.841 -1.795 1.00 50.66 249 SER A O 1
#

Solvent-accessible surface area (backbone atoms only — not comparable to full-atom values): 14846 Å² total; per-residue (Å²): 140,81,84,89,78,89,79,87,85,84,81,82,78,81,77,77,81,72,77,82,71,82,75,78,68,7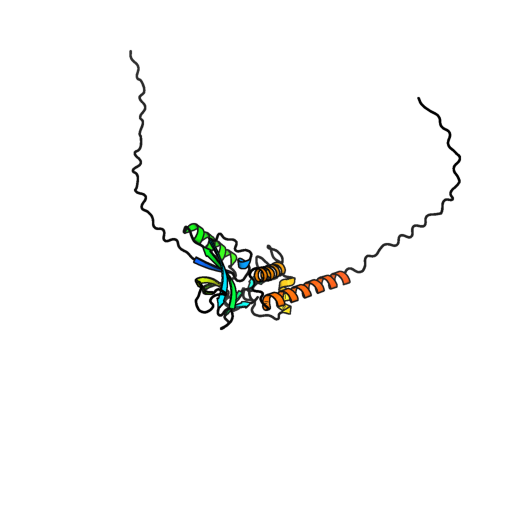8,63,60,70,49,34,38,50,21,73,50,66,43,58,78,52,68,90,60,84,63,77,43,79,45,72,30,31,36,68,34,24,32,77,39,67,29,28,44,30,42,70,43,29,3,28,84,92,45,50,9,58,38,69,40,52,43,83,33,86,88,31,62,33,66,37,30,38,34,32,35,68,52,56,75,62,62,51,48,51,40,53,53,48,48,56,64,72,43,61,75,36,83,36,80,46,70,40,55,30,29,32,90,93,38,82,86,54,64,76,42,73,69,28,34,33,76,30,43,58,95,36,59,87,86,24,85,39,34,68,48,89,68,58,65,68,58,51,16,51,43,20,58,69,18,45,26,86,73,36,51,20,44,57,56,50,52,52,44,45,49,40,29,48,73,72,74,54,71,49,69,72,52,50,53,41,47,53,47,22,50,51,53,51,53,53,50,54,53,51,52,55,63,72,54,59,82,84,82,73,80,82,76,83,74,88,72,85,86,78,82,87,75,86,85,82,83,92,82,89,84,85,90,133

Foldseek 3Di:
DDDDDDDDDDDDDPDDPDPPDPPPPVWDKAKAWDQFPCLPCVPADFDDKDKFKFFQKDKDQFFWDDAAAANPVQTATTIFIDGHHGDIGIGMMTMDTDDPVSVVVSVVVCCVVLVLFPDKDWTFTPHPVDPPDGPDGRYIYGGHDCDCVVRVGGNHDDPLLVNLLSQLPGGHPNGGSLVRLVVSQVSCVVSVHHDPSSVSSNVSNVVNVVVVVVVVDVVVDDDPPPPPPDDDDDDDDDDDDDDDDDDDD

Nearest PDB structures (foldseek):
  6ky1-assembly1_A  TM=8.922E-01  e=5.279E-20  Homo sapiens
  6ky1-assembly2_B  TM=8.771E-01  e=3.761E-19  Homo sapiens
  6ky0-assembly2_B  TM=8.864E-01  e=8.652E-19  Homo sapiens
  6ky0-assembly3_C  TM=9.103E-01  e=2.422E-17  Homo sapiens
  6k95-assembly1_A-3  TM=8.319E-01  e=2.618E-16  Homo sapiens

InterPro domains:
  IPR006840 Glutathione-specific gamma-glutamylcyclotransferase [PF04752] (31-207)
  IPR006840 Glutathione-specific gamma-glutamylcyclotransferase [PTHR12192] (28-217)
  IPR013024 Gamma-glutamyl cyclotransferase-like [cd06661] (32-137)
  IPR036568 Gamma-glutamyl cyclotransferase-like superfamily [SSF110857] (28-135)

pLDDT: mean 81.62, std 22.17, range [29.86, 98.69]

Radius of gyration: 34.18 Å; Cα contacts (8 Å, |Δi|>4): 390; chains: 1; bounding box: 72×95×119 Å

Sequence (249 aa):
MENVTKTEFSWEKKKKRIPRSSLCYTTMVFWVFGYGSLVWNPGFEYDEKVIGYIKDYRRVFDLACIDHRGTPEHPARTCTLEQKEGAICWGAAYRVEGDPEKERLAMEYLKRRECEYDQQTVVNFYKEEDSLQPALTGVIVFTSTPDKESNKYYLGPAPLEEMARQIATANGPCGNNRDYLFLLEKAMSQIGHEEDMVIELANEVRKVLDEGILKERKLVGPPHIPHKKSHMPTLQLHPLPEAIAMDSS